Protein AF-A0A3C0S4J3-F1 (afdb_monomer_lite)

Foldseek 3Di:
DVVVVVLVVLVVVCVVLVNDSVLVVLVVVVVVVVVVVVVVVVVVVVPPDDDDDDDDDDDDDDDDDPVVPDDPVVVVPDDPPPPPPPPPRCDSLLVLLLLLLLCLQPQQQPFQCVDDVGRDGLLNVLCVLCVVPDRPDPLSNVSNVVSVVQVVVVHRDHLVCQCPDPDVVSNVSSCVSPDDPDDDDPVCCDPVNNNDDDDPVVCSVLSSLLSSLVRVLVVLVVVLVVLVVVLVPDDDPVVNVVSVVVNVVSVVVNVVSCVSSVNDPDD

Sequence (267 aa):
PAEIKVCVFIRECSSLFDIEECILFAELNKIRLNRAKKADKDAARKTQSPPPNTGMPPFGMDGPPPDFFMTDDERAGLPPIESVEQPAQLTSEILQEREIVRILINYGDYLATWEGDGDIPVAGLLLGNISDIEFKDKAAAYILNVYREAAEKYEIPDTKQFYSNSDPAIADLAINCVASKYSLSENWNDDKRKIYVTQEYEHLKQLVVTAIYRIKKRKIEAEMHHIREEMKHEQDVANLEVLIFKYQKLKEAERLLGGFLGNTIVK

pLDDT: mean 77.77, std 16.18, range [30.83, 93.75]

Structure (mmCIF, N/CA/C/O backbone):
data_AF-A0A3C0S4J3-F1
#
_entry.id   AF-A0A3C0S4J3-F1
#
loop_
_atom_site.group_PDB
_atom_site.id
_atom_site.type_symbol
_atom_site.label_atom_id
_atom_site.label_alt_id
_atom_site.label_comp_id
_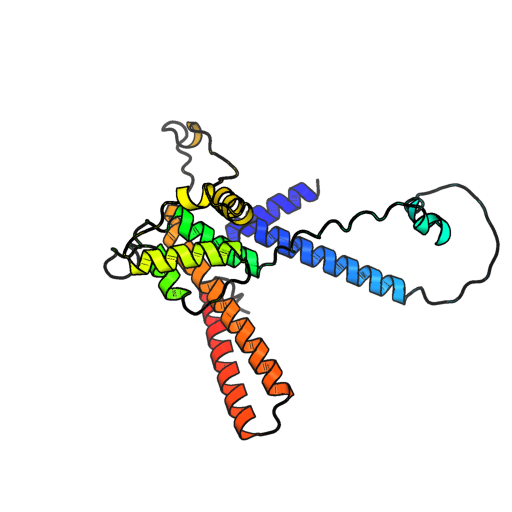atom_site.label_asym_id
_atom_site.label_entity_id
_atom_site.label_seq_id
_atom_site.pdbx_PDB_ins_code
_atom_site.Cartn_x
_atom_site.Cartn_y
_atom_site.Cartn_z
_atom_site.occupancy
_atom_site.B_iso_or_equiv
_atom_site.auth_seq_id
_atom_site.auth_comp_id
_atom_site.auth_asym_id
_atom_site.auth_atom_id
_atom_site.pdbx_PDB_model_num
ATOM 1 N N . PRO A 1 1 ? -13.919 21.831 -21.638 1.00 48.50 1 PRO A N 1
ATOM 2 C CA . PRO A 1 1 ? -12.992 22.731 -20.893 1.00 48.50 1 PRO A CA 1
ATOM 3 C C . PRO A 1 1 ? -12.860 22.425 -19.389 1.00 48.50 1 PRO A C 1
ATOM 5 O O . PRO A 1 1 ? -11.754 22.505 -18.870 1.00 48.50 1 PRO A O 1
ATOM 8 N N . ALA A 1 2 ? -13.954 22.100 -18.683 1.00 64.75 2 ALA A N 1
ATOM 9 C CA . ALA A 1 2 ? -13.923 21.832 -17.238 1.00 64.75 2 ALA A CA 1
ATOM 10 C C . ALA A 1 2 ? -13.305 20.466 -16.880 1.00 64.75 2 ALA A C 1
ATOM 12 O O . ALA A 1 2 ? -12.502 20.391 -15.958 1.00 64.75 2 ALA A O 1
ATOM 13 N N . GLU A 1 3 ? -13.609 19.409 -17.636 1.00 76.50 3 GLU A N 1
ATOM 14 C CA . GLU A 1 3 ? -13.072 18.059 -17.386 1.00 76.50 3 GLU A CA 1
ATOM 15 C C . GLU A 1 3 ? -11.554 17.989 -17.549 1.00 76.50 3 GLU A C 1
ATOM 17 O O . GLU A 1 3 ? -10.872 17.427 -16.703 1.00 76.50 3 GLU A O 1
ATOM 22 N N . ILE A 1 4 ? -11.012 18.665 -18.566 1.00 76.75 4 ILE A N 1
ATOM 23 C CA . ILE A 1 4 ? -9.562 18.749 -18.788 1.00 76.75 4 ILE A CA 1
ATOM 24 C C . ILE A 1 4 ? -8.870 19.416 -17.589 1.00 76.75 4 ILE A C 1
ATOM 26 O O . ILE A 1 4 ? -7.836 18.938 -17.137 1.00 76.75 4 ILE A O 1
ATOM 30 N N . LYS A 1 5 ? -9.463 20.473 -17.012 1.00 81.38 5 LYS A N 1
ATOM 31 C CA . LYS A 1 5 ? -8.928 21.125 -15.804 1.00 81.38 5 LYS A CA 1
ATOM 32 C C . LYS A 1 5 ? -8.957 20.197 -14.586 1.00 81.38 5 LYS A C 1
ATOM 34 O O . LYS A 1 5 ? -8.023 20.221 -13.796 1.00 81.38 5 LYS A O 1
ATOM 39 N N . VAL A 1 6 ? -9.999 19.373 -14.447 1.00 78.81 6 VAL A N 1
ATOM 40 C CA . VAL A 1 6 ? -10.103 18.380 -13.363 1.00 78.81 6 VAL A CA 1
ATOM 41 C C . VAL A 1 6 ? -9.054 17.281 -13.523 1.00 78.81 6 VAL A C 1
ATOM 43 O O . VAL A 1 6 ? -8.417 16.927 -12.538 1.00 78.81 6 VAL A O 1
ATOM 46 N N . CYS A 1 7 ? -8.824 16.783 -14.741 1.00 82.69 7 CYS A N 1
ATOM 47 C CA . CYS A 1 7 ? -7.782 15.786 -14.994 1.00 82.69 7 CYS A CA 1
ATOM 48 C C . CYS A 1 7 ? -6.376 16.337 -14.717 1.00 82.69 7 CYS A C 1
ATOM 50 O O . CYS A 1 7 ? -5.585 15.661 -14.071 1.00 82.69 7 CYS A O 1
ATOM 52 N N . VAL A 1 8 ? -6.076 17.569 -15.147 1.00 85.19 8 VAL A N 1
ATOM 53 C CA . VAL A 1 8 ? -4.781 18.217 -14.860 1.00 85.19 8 VAL A CA 1
ATOM 54 C C . VAL A 1 8 ? -4.592 18.421 -13.354 1.00 85.19 8 VAL A C 1
ATOM 56 O O . VAL A 1 8 ? -3.533 18.106 -12.826 1.00 85.19 8 VAL A O 1
ATOM 59 N N . PHE A 1 9 ? -5.636 18.857 -12.646 1.00 87.00 9 PHE A N 1
ATOM 60 C CA . PHE A 1 9 ? -5.590 19.029 -11.194 1.00 87.00 9 PHE A CA 1
ATOM 61 C C . PHE A 1 9 ? -5.403 17.702 -10.442 1.00 87.00 9 PHE A C 1
ATOM 63 O O . PHE A 1 9 ? -4.615 17.639 -9.502 1.00 87.00 9 PHE A O 1
ATOM 70 N N . ILE A 1 10 ? -6.097 16.632 -10.852 1.00 87.00 10 ILE A N 1
ATOM 71 C CA . ILE A 1 10 ? -5.928 15.297 -10.255 1.00 87.00 10 ILE A CA 1
ATOM 72 C C . ILE A 1 10 ? -4.520 14.768 -10.499 1.00 87.00 10 ILE A C 1
ATOM 74 O O . ILE A 1 10 ? -3.934 14.207 -9.580 1.00 87.00 10 ILE A O 1
ATOM 78 N N . ARG A 1 11 ? -3.961 14.989 -11.688 1.00 84.19 11 ARG A N 1
ATOM 79 C CA . ARG A 1 11 ? -2.580 14.623 -12.004 1.00 84.19 11 ARG A CA 1
ATOM 80 C C . ARG A 1 11 ? -1.565 15.368 -11.136 1.00 84.19 11 ARG A C 1
ATOM 82 O O . ARG A 1 11 ? -0.655 14.751 -10.594 1.00 84.19 11 ARG A O 1
ATOM 89 N N . GLU A 1 12 ? -1.733 16.677 -10.957 1.00 83.81 12 GLU A N 1
ATOM 90 C CA . GLU A 1 12 ? -0.869 17.455 -10.056 1.00 83.81 12 GLU A CA 1
ATOM 91 C C . GLU A 1 12 ? -1.003 16.989 -8.602 1.00 83.81 12 GLU A C 1
ATOM 93 O O . GLU A 1 12 ? -0.001 16.830 -7.912 1.00 83.81 12 GLU A O 1
ATOM 98 N N . CYS A 1 13 ? -2.222 16.692 -8.146 1.00 79.81 13 CYS A N 1
ATOM 99 C CA . CYS A 1 13 ? -2.462 16.144 -6.811 1.00 79.81 13 CYS A CA 1
ATOM 100 C C . CYS A 1 13 ? -1.872 14.737 -6.648 1.00 79.81 13 CYS A C 1
ATOM 102 O O . CYS A 1 13 ? -1.323 14.425 -5.598 1.00 79.81 13 CYS A O 1
ATOM 104 N N . SER A 1 14 ? -1.952 13.898 -7.679 1.00 87.25 14 SER A N 1
ATOM 105 C CA . SER A 1 14 ? -1.345 12.569 -7.690 1.00 87.25 14 SER A CA 1
ATOM 106 C C . SER A 1 14 ? 0.163 12.656 -7.486 1.00 87.25 14 SER A C 1
ATOM 108 O O . SER A 1 14 ? 0.690 11.983 -6.605 1.00 87.25 14 SER A O 1
ATOM 110 N N . SER A 1 15 ? 0.820 13.563 -8.217 1.00 82.00 15 SER A N 1
ATOM 111 C CA . SER A 1 15 ? 2.256 13.822 -8.087 1.00 82.00 15 SER A CA 1
ATOM 112 C C . SER A 1 15 ? 2.642 14.493 -6.767 1.00 82.00 15 SER A C 1
ATOM 114 O O . SER A 1 15 ? 3.754 14.287 -6.300 1.00 82.00 15 SER A O 1
ATOM 116 N N . LEU A 1 16 ? 1.777 15.329 -6.185 1.00 83.50 16 LEU A N 1
ATOM 117 C CA . LEU A 1 16 ? 2.068 16.027 -4.928 1.00 83.50 16 LEU A CA 1
ATOM 118 C C . LEU A 1 16 ? 1.916 15.109 -3.709 1.00 83.50 16 LEU A C 1
ATOM 120 O O . LEU A 1 16 ? 2.668 15.233 -2.746 1.00 83.50 16 LEU A O 1
ATOM 124 N N . PHE A 1 17 ? 0.912 14.232 -3.730 1.00 76.06 17 PHE A N 1
ATOM 125 C CA . PHE A 1 17 ? 0.558 13.369 -2.601 1.00 76.06 17 PHE A CA 1
ATOM 126 C C . PHE A 1 17 ? 1.084 11.934 -2.737 1.00 76.06 17 PHE A C 1
ATOM 128 O O . PHE A 1 17 ? 0.820 11.116 -1.855 1.00 76.06 17 PHE A O 1
ATOM 135 N N . ASP A 1 18 ? 1.772 11.608 -3.836 1.00 77.19 18 ASP A N 1
ATOM 136 C CA . ASP A 1 18 ? 2.131 10.235 -4.218 1.00 77.19 18 ASP A CA 1
ATOM 137 C C . ASP A 1 18 ? 0.936 9.276 -4.082 1.00 77.19 18 ASP A C 1
ATOM 139 O O . ASP A 1 18 ? 0.992 8.197 -3.481 1.00 77.19 18 ASP A O 1
ATOM 143 N N . ILE A 1 19 ? -0.223 9.705 -4.579 1.00 81.50 19 ILE A N 1
ATOM 144 C CA . ILE A 1 19 ? -1.438 8.887 -4.638 1.00 81.50 19 ILE A CA 1
ATOM 145 C C . ILE A 1 19 ? -1.724 8.617 -6.102 1.00 81.50 19 ILE A C 1
ATOM 147 O O . ILE A 1 19 ? -1.748 9.549 -6.893 1.00 81.50 19 ILE A O 1
ATOM 151 N N . GLU A 1 20 ? -1.995 7.368 -6.467 1.00 77.44 20 GLU A N 1
ATOM 152 C CA . GLU A 1 20 ? -2.359 7.023 -7.837 1.00 77.44 20 GLU A CA 1
ATOM 153 C C . GLU A 1 20 ? -3.576 7.838 -8.316 1.00 77.44 20 GLU A C 1
ATOM 155 O O . GLU A 1 20 ? -4.593 7.939 -7.618 1.00 77.44 20 GLU A O 1
ATOM 160 N N . GLU A 1 21 ? -3.496 8.402 -9.526 1.00 81.75 21 GLU A N 1
ATOM 161 C CA . GLU A 1 21 ? -4.589 9.179 -10.125 1.00 81.75 21 GLU A CA 1
ATOM 162 C C . GLU A 1 21 ? -5.918 8.408 -10.095 1.00 81.75 21 GLU A C 1
ATOM 164 O O . GLU A 1 21 ? -6.963 8.986 -9.795 1.00 81.75 21 GLU A O 1
ATOM 169 N N . CYS A 1 22 ? -5.882 7.093 -10.341 1.00 74.44 22 CYS A N 1
ATOM 170 C CA . CYS A 1 22 ? -7.051 6.211 -10.332 1.00 74.44 22 CYS A CA 1
ATOM 171 C C . CYS A 1 22 ? -7.793 6.227 -8.986 1.00 74.44 22 CYS A C 1
ATOM 173 O O . CYS A 1 22 ? -9.026 6.292 -8.959 1.00 74.44 22 CYS A O 1
ATOM 175 N N . ILE A 1 23 ? -7.056 6.244 -7.870 1.00 78.62 23 ILE A N 1
ATOM 176 C CA . ILE A 1 23 ? -7.619 6.328 -6.514 1.00 78.62 23 ILE A CA 1
ATOM 177 C C . ILE A 1 23 ? -8.296 7.687 -6.310 1.00 78.62 23 ILE A C 1
ATOM 179 O O . ILE A 1 23 ? -9.421 7.761 -5.807 1.00 78.62 23 ILE A O 1
ATOM 183 N N . LEU A 1 24 ? -7.643 8.767 -6.745 1.00 81.00 24 LEU A N 1
ATOM 184 C CA . LEU A 1 24 ? -8.192 10.121 -6.649 1.00 81.00 24 LEU A CA 1
ATOM 185 C C . LEU A 1 24 ? -9.455 10.290 -7.506 1.00 81.00 24 LEU A C 1
ATOM 187 O O . LEU A 1 24 ? -10.419 10.918 -7.061 1.00 81.00 24 LEU A O 1
ATOM 191 N N . PHE A 1 25 ? -9.494 9.693 -8.700 1.00 82.31 25 PHE A N 1
ATOM 192 C CA . PHE A 1 25 ? -10.691 9.662 -9.542 1.00 82.31 25 PHE A CA 1
ATOM 193 C C . PHE A 1 25 ? -11.835 8.885 -8.883 1.00 82.31 25 PHE A C 1
ATOM 195 O O . PHE A 1 25 ? -12.976 9.358 -8.899 1.00 82.31 25 PHE A O 1
ATOM 202 N N . ALA A 1 26 ? -11.551 7.731 -8.274 1.00 81.50 26 ALA A N 1
ATOM 203 C CA . ALA A 1 26 ? -12.556 6.929 -7.581 1.00 81.50 26 ALA A CA 1
ATOM 204 C C . ALA A 1 26 ? -13.181 7.695 -6.400 1.00 81.50 26 ALA A C 1
ATOM 206 O O . ALA A 1 26 ? -14.410 7.781 -6.295 1.00 81.50 26 ALA A O 1
ATOM 207 N N . GLU A 1 27 ? -12.361 8.331 -5.559 1.00 83.25 27 GLU A N 1
ATOM 208 C CA . GLU A 1 27 ? -12.851 9.138 -4.434 1.00 83.25 27 GLU A CA 1
ATOM 209 C C . GLU A 1 27 ? -13.586 10.405 -4.900 1.00 83.25 27 GLU A C 1
ATOM 211 O O . GLU A 1 27 ? -14.653 10.732 -4.370 1.00 83.25 27 GLU A O 1
ATOM 216 N N . LEU A 1 28 ? -13.107 11.086 -5.948 1.00 83.38 28 LEU A N 1
ATOM 217 C CA . LEU A 1 28 ? -13.820 12.233 -6.521 1.00 83.38 28 LEU A CA 1
ATOM 218 C C . LEU A 1 28 ? -15.209 11.825 -7.034 1.00 83.38 28 LEU A C 1
ATOM 220 O O . LEU A 1 28 ? -16.202 12.510 -6.758 1.00 83.38 28 LEU A O 1
ATOM 224 N N . ASN A 1 29 ? -15.296 10.714 -7.765 1.00 82.31 29 ASN A N 1
ATOM 225 C CA . ASN A 1 29 ? -16.557 10.207 -8.299 1.00 82.31 29 ASN A CA 1
ATOM 226 C C . ASN A 1 29 ? -17.513 9.794 -7.175 1.00 82.31 29 ASN A C 1
ATOM 228 O O . ASN A 1 29 ? -18.692 10.153 -7.206 1.00 82.31 29 ASN A O 1
ATOM 232 N N . LYS A 1 30 ? -17.001 9.147 -6.124 1.00 87.12 30 LYS A N 1
ATOM 233 C CA . LYS A 1 30 ? -17.764 8.815 -4.914 1.00 87.12 30 LYS A CA 1
ATOM 234 C C . LYS A 1 30 ? -18.317 10.066 -4.222 1.00 87.12 30 LYS A C 1
ATOM 236 O O . LYS A 1 30 ? -19.498 10.100 -3.870 1.00 87.12 30 LYS A O 1
ATOM 241 N N . ILE A 1 31 ? -17.518 11.128 -4.085 1.00 84.44 31 ILE A N 1
ATOM 242 C CA . ILE A 1 31 ? -17.962 12.414 -3.516 1.00 84.44 31 ILE A CA 1
ATOM 243 C C . ILE A 1 31 ? -19.047 13.060 -4.387 1.00 84.44 31 ILE A C 1
ATOM 245 O O . ILE A 1 31 ? -20.046 13.550 -3.853 1.00 84.44 31 ILE A O 1
ATOM 249 N N . ARG A 1 32 ? -18.881 13.058 -5.715 1.00 83.62 32 ARG A N 1
ATOM 250 C CA . ARG A 1 32 ? -19.870 13.611 -6.658 1.00 83.62 32 ARG A CA 1
ATOM 251 C C . ARG A 1 32 ? -21.204 12.876 -6.573 1.00 83.62 32 ARG A C 1
ATOM 253 O O . ARG A 1 32 ? -22.236 13.528 -6.422 1.00 83.62 32 ARG A O 1
ATOM 260 N N . LEU A 1 33 ? -21.176 11.545 -6.576 1.00 77.69 33 LEU A N 1
ATOM 261 C CA . LEU A 1 33 ? -22.369 10.708 -6.430 1.00 77.69 33 LEU A CA 1
ATOM 262 C C . LEU A 1 33 ? -23.068 10.944 -5.087 1.00 77.69 33 LEU A C 1
ATOM 264 O O . LEU A 1 33 ? -24.288 11.088 -5.039 1.00 77.69 33 LEU A O 1
ATOM 268 N N . ASN A 1 34 ? -22.309 11.043 -3.994 1.00 83.44 34 ASN A N 1
ATOM 269 C CA . ASN A 1 34 ? -22.873 11.313 -2.671 1.00 83.44 34 ASN A CA 1
ATOM 270 C C . ASN A 1 34 ? -23.498 12.713 -2.574 1.00 83.44 34 ASN A C 1
ATOM 272 O O . ASN A 1 34 ? -24.545 12.871 -1.943 1.00 83.44 34 ASN A O 1
ATOM 276 N N . ARG A 1 35 ? -22.898 13.726 -3.214 1.00 83.44 35 ARG A N 1
ATOM 277 C CA . ARG A 1 35 ? -23.478 15.078 -3.291 1.00 83.44 35 ARG A CA 1
ATOM 278 C C . ARG A 1 35 ? -24.757 15.105 -4.122 1.00 83.44 35 ARG A C 1
ATOM 280 O O . ARG A 1 35 ? -25.724 15.703 -3.664 1.00 83.44 35 ARG A O 1
ATOM 287 N N . ALA A 1 36 ? -24.781 14.433 -5.274 1.00 79.81 36 ALA A N 1
ATOM 288 C CA . ALA A 1 36 ? -25.975 14.327 -6.115 1.00 79.81 36 ALA A CA 1
ATOM 289 C C . ALA A 1 36 ? -27.133 13.654 -5.357 1.00 79.81 36 ALA A C 1
ATOM 291 O O . ALA A 1 36 ? -28.193 14.247 -5.194 1.00 79.81 36 ALA A O 1
ATOM 292 N N . LYS A 1 37 ? -26.880 12.492 -4.735 1.00 80.81 37 LYS A N 1
ATOM 293 C CA . LYS A 1 37 ? -27.876 11.777 -3.913 1.00 80.81 37 LYS A CA 1
ATOM 294 C C . LYS A 1 37 ? -28.407 12.607 -2.740 1.00 80.81 37 LYS A C 1
ATOM 296 O O . LYS A 1 37 ? -29.558 12.443 -2.340 1.00 80.81 37 LYS A O 1
ATOM 301 N N . LYS A 1 38 ? -27.570 13.462 -2.142 1.00 82.44 38 LYS A N 1
ATOM 302 C CA . LYS A 1 38 ? -27.982 14.355 -1.050 1.00 82.44 38 LYS A CA 1
ATOM 303 C C . LYS A 1 38 ? -28.851 15.507 -1.564 1.00 82.44 38 LYS A C 1
ATOM 305 O O . LYS A 1 38 ? -29.871 15.792 -0.948 1.00 82.44 38 LYS A O 1
ATOM 310 N N . ALA A 1 39 ? -28.489 16.102 -2.701 1.00 79.00 39 ALA A N 1
ATOM 311 C CA . ALA A 1 39 ? -29.274 17.151 -3.347 1.00 79.00 39 ALA A CA 1
ATOM 312 C C . ALA A 1 39 ? -30.668 16.652 -3.771 1.00 79.00 39 ALA A C 1
ATOM 314 O O . ALA A 1 39 ? -31.655 17.334 -3.506 1.00 79.00 39 ALA A O 1
ATOM 315 N N . ASP A 1 40 ? -30.763 15.436 -4.318 1.00 76.38 40 ASP A N 1
ATOM 316 C CA . ASP A 1 40 ? -32.043 14.823 -4.702 1.00 76.38 40 ASP A CA 1
ATOM 317 C C . ASP A 1 40 ? -32.933 14.534 -3.488 1.00 76.38 40 ASP A C 1
ATOM 319 O O . ASP A 1 40 ? -34.132 14.815 -3.506 1.00 76.38 40 ASP A O 1
ATOM 323 N N . LYS A 1 41 ? -32.351 14.033 -2.388 1.00 79.50 41 LYS A N 1
ATOM 324 C CA . LYS A 1 41 ? -33.085 13.836 -1.126 1.00 79.50 41 LYS A CA 1
ATOM 325 C C . LYS A 1 41 ? -33.607 15.152 -0.550 1.00 79.50 41 LYS A C 1
ATOM 327 O O . LYS A 1 41 ? -34.728 15.181 -0.047 1.00 79.50 41 LYS A O 1
ATOM 332 N N . ASP A 1 42 ? -32.827 16.227 -0.633 1.00 74.44 42 ASP A N 1
ATOM 333 C CA . ASP A 1 42 ? -33.233 17.552 -0.153 1.00 74.44 42 ASP A CA 1
ATOM 334 C C . ASP A 1 42 ? -34.298 18.198 -1.067 1.00 74.44 42 ASP A C 1
ATOM 336 O O . ASP A 1 42 ? -35.188 18.896 -0.573 1.00 74.44 42 ASP A O 1
ATOM 340 N N . ALA A 1 43 ? -34.265 17.926 -2.377 1.00 72.81 43 ALA A N 1
ATOM 341 C CA . ALA A 1 43 ? -35.272 18.376 -3.344 1.00 72.81 43 ALA A CA 1
ATOM 342 C C . ALA A 1 43 ? -36.607 17.621 -3.201 1.00 72.81 43 ALA A C 1
ATOM 344 O O . ALA A 1 43 ? -37.670 18.249 -3.180 1.00 72.81 43 ALA A O 1
ATOM 345 N N . ALA A 1 44 ? -36.559 16.299 -3.005 1.00 69.81 44 ALA A N 1
ATOM 346 C CA . ALA A 1 44 ? -37.737 15.461 -2.758 1.00 69.81 44 ALA A CA 1
ATOM 347 C C . ALA A 1 44 ? -38.428 15.791 -1.421 1.00 69.81 44 ALA A C 1
ATOM 349 O O . ALA A 1 44 ? -39.644 15.671 -1.286 1.00 69.81 44 ALA A O 1
ATOM 350 N N . ARG A 1 45 ? -37.669 16.263 -0.422 1.00 65.56 45 ARG A N 1
ATOM 351 C CA . ARG A 1 45 ? -38.216 16.680 0.880 1.00 65.56 45 ARG A CA 1
ATOM 352 C C . ARG A 1 45 ? -38.926 18.038 0.834 1.00 65.56 45 ARG A C 1
ATOM 354 O O . ARG A 1 45 ? -39.726 18.323 1.718 1.00 65.56 45 ARG A O 1
ATOM 361 N N . LYS A 1 46 ? -38.655 18.867 -0.183 1.00 62.12 46 LYS A N 1
ATOM 362 C CA . LYS A 1 46 ? -39.287 20.185 -0.386 1.00 62.12 46 LYS A CA 1
ATOM 363 C C . LYS A 1 46 ? -40.560 20.150 -1.244 1.00 62.12 46 LYS A C 1
ATOM 365 O O . LYS A 1 46 ? -41.248 21.161 -1.304 1.00 62.12 46 LYS A O 1
ATOM 370 N N . THR A 1 47 ? -40.888 19.025 -1.881 1.00 55.09 47 THR A N 1
ATOM 371 C CA . THR A 1 47 ? -42.016 18.895 -2.829 1.00 55.09 47 THR A CA 1
ATOM 372 C C . THR A 1 47 ? -43.238 18.148 -2.277 1.00 55.09 47 THR A C 1
ATOM 374 O O . THR A 1 47 ? -44.161 17.848 -3.027 1.00 55.09 47 THR A O 1
ATOM 377 N N . GLN A 1 48 ? -43.317 17.886 -0.967 1.00 48.94 48 GLN A N 1
ATOM 378 C CA . GLN A 1 48 ? -44.523 17.307 -0.358 1.00 48.94 48 GLN A CA 1
ATOM 379 C C . GLN A 1 48 ? -45.598 18.373 -0.071 1.00 48.94 48 GLN A C 1
ATOM 381 O O . GLN A 1 48 ? -45.737 18.856 1.052 1.00 48.94 48 GLN A O 1
ATOM 386 N N . SER A 1 49 ? -46.400 18.693 -1.086 1.00 42.28 49 SER A N 1
ATOM 387 C CA . SER A 1 49 ? -47.784 19.168 -0.944 1.00 42.28 49 SER A CA 1
ATOM 388 C C . SER A 1 49 ? -48.661 18.514 -2.032 1.00 42.28 49 SER A C 1
ATOM 390 O O . SER A 1 49 ? -48.174 18.282 -3.138 1.00 42.28 49 SER A O 1
ATOM 392 N N . PRO A 1 50 ? -49.921 18.131 -1.734 1.00 41.44 50 PRO A N 1
ATOM 393 C CA . PRO A 1 50 ? -50.745 17.321 -2.638 1.00 41.44 50 PRO A CA 1
ATOM 394 C C . PRO A 1 50 ? -51.339 18.156 -3.793 1.00 41.44 50 PRO A C 1
ATOM 396 O O . PRO A 1 50 ? -51.499 19.370 -3.638 1.00 41.44 50 PRO A O 1
ATOM 399 N N . PRO A 1 51 ? -51.688 17.544 -4.944 1.00 46.84 51 PRO A N 1
ATOM 400 C CA . PRO A 1 51 ? -52.026 18.284 -6.157 1.00 46.84 51 PRO A CA 1
ATOM 401 C C . PRO A 1 51 ? -53.526 18.615 -6.239 1.00 46.84 51 PRO A C 1
ATOM 403 O O . PRO A 1 51 ? -54.353 17.854 -5.730 1.00 46.84 51 PRO A O 1
ATOM 406 N N . PRO A 1 52 ? -53.913 19.663 -6.987 1.00 39.75 52 PRO A N 1
ATOM 407 C CA . PRO A 1 52 ? -55.163 19.658 -7.716 1.00 39.75 52 PRO A CA 1
ATOM 408 C C . PRO A 1 52 ? -54.925 19.526 -9.224 1.00 39.75 52 PRO A C 1
ATOM 410 O O . PRO A 1 52 ? -53.924 19.952 -9.793 1.00 39.75 52 PRO A O 1
ATOM 413 N N . ASN A 1 53 ? -55.904 18.865 -9.819 1.00 46.53 53 ASN A N 1
ATOM 414 C CA . ASN A 1 53 ? -56.019 18.398 -11.186 1.00 46.53 53 ASN A CA 1
ATOM 415 C C . ASN A 1 53 ? -56.180 19.537 -12.219 1.00 46.53 53 ASN A C 1
ATOM 417 O O . ASN A 1 53 ? -56.548 20.657 -11.872 1.00 46.53 53 ASN A O 1
ATOM 421 N N . THR A 1 54 ? -56.073 19.147 -13.493 1.00 39.03 54 THR A N 1
ATOM 422 C CA . THR A 1 54 ? -56.502 19.797 -14.752 1.00 39.03 54 THR A CA 1
ATOM 423 C C . THR A 1 54 ? -55.618 20.866 -15.411 1.00 39.03 54 THR A C 1
ATOM 425 O O . THR A 1 54 ? -55.423 21.954 -14.886 1.00 39.03 54 THR A O 1
ATOM 428 N N . GLY A 1 55 ? -55.240 20.578 -16.670 1.00 31.64 55 GLY A N 1
ATOM 429 C CA . GLY A 1 55 ? -55.061 21.584 -17.727 1.00 31.64 55 GLY A CA 1
ATOM 430 C C . GLY A 1 55 ? -53.723 21.546 -18.477 1.00 31.64 55 GLY A C 1
ATOM 431 O O . GLY A 1 55 ? -52.762 22.171 -18.056 1.00 31.64 55 GLY A O 1
ATOM 432 N N . MET A 1 56 ? -53.681 20.881 -19.635 1.00 37.34 56 MET A N 1
ATOM 433 C CA . MET A 1 56 ? -52.734 21.187 -20.735 1.00 37.34 56 MET A CA 1
ATOM 434 C C . MET A 1 56 ? -53.150 22.538 -21.379 1.00 37.34 56 MET A C 1
ATOM 436 O O . MET A 1 56 ? -54.344 22.829 -21.242 1.00 37.34 56 MET A O 1
ATOM 440 N N . PRO A 1 57 ? -52.340 23.367 -22.104 1.00 52.41 57 PRO A N 1
ATOM 441 C CA . PRO A 1 57 ? -51.020 23.224 -22.788 1.00 52.41 57 PRO A CA 1
ATOM 442 C C . PRO A 1 57 ? -50.063 24.435 -22.435 1.00 52.41 57 PRO A C 1
ATOM 444 O O . PRO A 1 57 ? -50.331 25.038 -21.398 1.00 52.41 57 PRO A O 1
ATOM 447 N N . PRO A 1 58 ? -49.009 24.898 -23.181 1.00 42.31 58 PRO A N 1
ATOM 448 C CA . PRO A 1 58 ? -48.443 24.507 -24.482 1.00 42.31 58 PRO A CA 1
ATOM 449 C C . PRO A 1 58 ? -46.901 24.348 -24.561 1.00 42.31 58 PRO A C 1
ATOM 451 O O . PRO A 1 58 ? -46.141 24.664 -23.655 1.00 42.31 58 PRO A O 1
ATOM 454 N N . PHE A 1 59 ? -46.480 23.844 -25.724 1.00 47.41 59 PHE A N 1
ATOM 455 C CA . PHE A 1 59 ? -45.115 23.626 -26.204 1.00 47.41 59 PHE A CA 1
ATOM 456 C C . PHE A 1 59 ? -44.128 24.777 -25.940 1.00 47.41 59 PHE A C 1
ATOM 458 O O . PHE A 1 59 ? -44.351 25.907 -26.375 1.00 47.41 59 PHE A O 1
ATOM 465 N N . GLY A 1 60 ? -42.977 24.426 -25.357 1.00 47.31 60 GLY A N 1
ATOM 466 C CA . GLY A 1 60 ? -41.760 25.237 -25.330 1.00 47.31 60 GLY A CA 1
ATOM 467 C C . GLY A 1 60 ? -40.910 24.979 -24.083 1.00 47.31 60 GLY A C 1
ATOM 468 O O . GLY A 1 60 ? -41.352 25.298 -22.987 1.00 47.31 60 GLY A O 1
ATOM 469 N N . MET A 1 61 ? -39.673 24.509 -24.294 1.00 44.22 61 MET A N 1
ATOM 470 C CA . MET A 1 61 ? -38.561 24.319 -23.335 1.00 44.22 61 MET A CA 1
ATOM 471 C C . MET A 1 61 ? -38.391 22.911 -22.734 1.00 44.22 61 MET A C 1
ATOM 473 O O . MET A 1 61 ? -39.350 22.280 -22.303 1.00 44.22 61 MET A O 1
ATOM 477 N N . ASP A 1 62 ? -37.128 22.461 -22.754 1.00 53.19 62 ASP A N 1
ATOM 478 C CA . ASP A 1 62 ? -36.536 21.215 -22.237 1.00 53.19 62 ASP A CA 1
ATOM 479 C C . ASP A 1 62 ? -37.399 20.420 -21.241 1.00 53.19 62 ASP A C 1
ATOM 481 O O . ASP A 1 62 ? -37.451 20.718 -20.046 1.00 53.19 62 ASP A O 1
ATOM 485 N N . GLY A 1 63 ? -38.048 19.365 -21.741 1.00 50.44 63 GLY A N 1
ATOM 486 C CA . GLY A 1 63 ? -38.742 18.373 -20.921 1.00 50.44 63 GLY A CA 1
ATOM 487 C C . GLY A 1 63 ? -37.802 17.256 -20.444 1.00 50.44 63 GLY A C 1
ATOM 488 O O . GLY A 1 63 ? -36.803 16.970 -21.111 1.00 50.44 63 GLY A O 1
ATOM 489 N N . PRO A 1 64 ? -38.105 16.605 -19.303 1.00 51.41 64 PRO A N 1
ATOM 490 C CA . PRO A 1 64 ? -37.338 15.462 -18.821 1.00 51.41 64 PRO A CA 1
ATOM 491 C C . PRO A 1 64 ? -37.391 14.301 -19.833 1.00 51.41 64 PRO A C 1
ATOM 493 O O . PRO A 1 64 ? -38.327 14.236 -20.634 1.00 51.41 64 PRO A O 1
ATOM 496 N N . PRO A 1 65 ? -36.393 13.394 -19.813 1.00 53.16 65 PRO A N 1
ATOM 497 C CA . PRO A 1 65 ? -36.260 12.320 -20.793 1.00 53.16 65 PRO A CA 1
ATOM 498 C C . PRO A 1 65 ? -37.552 11.501 -20.982 1.00 53.16 65 PRO A C 1
ATOM 500 O O . PRO A 1 65 ? -38.307 11.343 -20.020 1.00 53.16 65 PRO A O 1
ATOM 503 N N . PRO A 1 66 ? -37.790 10.937 -22.184 1.00 54.66 66 PRO A N 1
ATOM 504 C CA . PRO A 1 66 ? -39.043 10.259 -22.549 1.00 54.66 66 PRO A CA 1
ATOM 505 C C . PRO A 1 66 ? -39.503 9.157 -21.580 1.00 54.66 66 PRO A C 1
ATOM 507 O O . PRO A 1 66 ? -40.702 8.917 -21.460 1.00 54.66 66 PRO A O 1
ATOM 510 N N . ASP A 1 67 ? -38.573 8.545 -20.841 1.00 55.84 67 ASP A N 1
ATOM 511 C CA . ASP A 1 67 ? -38.837 7.503 -19.837 1.00 55.84 67 ASP A CA 1
ATOM 512 C C . ASP A 1 67 ? -39.700 7.973 -18.653 1.00 55.84 67 ASP A C 1
ATOM 514 O O . ASP A 1 67 ? -40.213 7.152 -17.895 1.00 55.84 67 ASP A O 1
ATOM 518 N N . PHE A 1 68 ? -39.871 9.284 -18.465 1.00 53.66 68 PHE A N 1
ATOM 519 C CA . PHE A 1 68 ? -40.621 9.839 -17.334 1.00 53.66 68 PHE A CA 1
ATOM 520 C C . PHE A 1 68 ? -42.150 9.780 -17.512 1.00 53.66 68 PHE A C 1
ATOM 522 O O . PHE A 1 68 ? -42.882 9.983 -16.546 1.00 53.66 68 PHE A O 1
ATOM 529 N N . PHE A 1 69 ? -42.641 9.515 -18.730 1.00 46.97 69 PHE A N 1
ATOM 530 C CA . PHE A 1 69 ? -44.074 9.530 -19.063 1.00 46.97 69 PHE A CA 1
ATOM 531 C C . PHE A 1 69 ? -44.687 8.140 -19.294 1.00 46.97 69 PHE A C 1
ATOM 533 O O . PHE A 1 69 ? -45.872 8.058 -19.611 1.00 46.97 69 PHE A O 1
ATOM 540 N N . MET A 1 70 ? -43.917 7.058 -19.145 1.00 52.84 70 MET A N 1
ATOM 541 C CA . MET A 1 70 ? -44.435 5.698 -19.332 1.00 52.84 70 MET A CA 1
ATOM 542 C C . MET A 1 70 ? -45.283 5.248 -18.140 1.00 52.84 70 MET A C 1
ATOM 544 O O . MET A 1 70 ? -44.915 5.453 -16.981 1.00 52.84 70 MET A O 1
ATOM 548 N N . THR A 1 71 ? -46.420 4.618 -18.433 1.00 59.38 71 THR A N 1
ATOM 549 C CA . THR A 1 71 ? -47.297 4.019 -17.415 1.00 59.38 71 THR A CA 1
ATOM 550 C C . THR A 1 71 ? -46.753 2.661 -16.957 1.00 59.38 71 THR A C 1
ATOM 552 O O . THR A 1 71 ? -46.038 1.991 -17.703 1.00 59.38 71 THR A O 1
ATOM 555 N N . ASP A 1 72 ? -47.074 2.236 -15.727 1.00 53.94 72 ASP A N 1
ATOM 556 C CA . ASP A 1 72 ? -46.567 0.973 -15.152 1.00 53.94 72 ASP A CA 1
ATOM 557 C C . ASP A 1 72 ? -46.887 -0.261 -16.025 1.00 53.94 72 ASP A C 1
ATOM 559 O O . ASP A 1 72 ? -46.103 -1.212 -16.056 1.00 53.94 72 ASP A O 1
ATOM 563 N N . ASP A 1 73 ? -47.974 -0.215 -16.804 1.00 50.34 73 ASP A N 1
ATOM 564 C CA . ASP A 1 73 ? -48.364 -1.270 -17.748 1.00 50.34 73 ASP A CA 1
ATOM 565 C C . ASP A 1 73 ? -47.447 -1.354 -18.988 1.00 50.34 73 ASP A C 1
ATOM 567 O O . ASP A 1 73 ? -47.196 -2.446 -19.498 1.00 50.34 73 ASP A O 1
ATOM 571 N N . GLU A 1 74 ? -46.879 -0.238 -19.464 1.00 50.22 74 GLU A N 1
ATOM 572 C CA . GLU A 1 74 ? -45.956 -0.225 -20.617 1.00 50.22 74 GLU A CA 1
ATOM 573 C C . GLU A 1 74 ? -44.546 -0.699 -20.235 1.00 50.22 74 GLU A C 1
ATOM 575 O O . GLU A 1 74 ? -43.820 -1.264 -21.058 1.00 50.22 74 GLU A O 1
ATOM 580 N N . ARG A 1 75 ? -44.171 -0.550 -18.960 1.00 52.53 75 ARG A N 1
ATOM 581 C CA . ARG A 1 75 ? -42.890 -1.020 -18.411 1.00 52.53 75 ARG A CA 1
ATOM 582 C C . ARG A 1 75 ? -42.828 -2.545 -18.275 1.00 52.53 75 ARG A C 1
ATOM 584 O O . ARG A 1 75 ? -41.742 -3.117 -18.316 1.00 52.53 75 ARG A O 1
ATOM 591 N N . ALA A 1 76 ? -43.984 -3.196 -18.144 1.00 52.16 76 ALA A N 1
ATOM 592 C CA . ALA A 1 76 ? -44.112 -4.646 -18.001 1.00 52.16 76 ALA A CA 1
ATOM 593 C C . ALA A 1 76 ? -43.969 -5.423 -19.330 1.00 52.16 76 ALA A C 1
ATOM 595 O O . ALA A 1 76 ? -43.830 -6.645 -19.305 1.00 52.16 76 ALA A O 1
ATOM 596 N N . GLY A 1 77 ? -43.998 -4.736 -20.481 1.00 45.09 77 GLY A N 1
ATOM 597 C CA . GLY A 1 77 ? -43.903 -5.346 -21.816 1.00 45.09 77 GLY A CA 1
ATOM 598 C C . GLY A 1 77 ? -42.492 -5.417 -22.413 1.00 45.09 77 GLY A C 1
ATOM 599 O O . GLY A 1 77 ? -42.306 -6.029 -23.466 1.00 45.09 77 GLY A O 1
ATOM 600 N N . LEU A 1 78 ? -41.494 -4.805 -21.771 1.00 45.94 78 LEU A N 1
ATOM 601 C CA . LEU A 1 78 ? -40.096 -4.920 -22.182 1.00 45.94 78 LEU A CA 1
ATOM 602 C C . LEU A 1 78 ? -39.511 -6.228 -21.627 1.00 45.94 78 LEU A C 1
ATOM 604 O O . LEU A 1 78 ? -39.731 -6.530 -20.450 1.00 45.94 78 LEU A O 1
ATOM 608 N N . PRO A 1 79 ? -38.760 -7.010 -22.430 1.00 42.00 79 PRO A N 1
ATOM 609 C CA . PRO A 1 79 ? -38.024 -8.146 -21.890 1.00 42.00 79 PRO A CA 1
ATOM 610 C C . PRO A 1 79 ? -37.151 -7.635 -20.736 1.00 42.00 79 PRO A C 1
ATOM 612 O O . PRO A 1 79 ? -36.635 -6.515 -20.842 1.00 42.00 79 PRO A O 1
ATOM 615 N N . PRO A 1 80 ? -36.999 -8.395 -19.634 1.00 40.34 80 PRO A N 1
ATOM 616 C CA . PRO A 1 80 ? -36.176 -7.957 -18.523 1.00 40.34 80 PRO A CA 1
ATOM 617 C C . PRO A 1 80 ? -34.807 -7.622 -19.094 1.00 40.34 80 PRO A C 1
ATOM 619 O O . PRO A 1 80 ? -34.149 -8.487 -19.669 1.00 40.34 80 PRO A O 1
ATOM 622 N N . ILE A 1 81 ? -34.410 -6.354 -18.996 1.00 46.59 81 ILE A N 1
ATOM 623 C CA . ILE A 1 81 ? -33.019 -5.981 -19.190 1.00 46.59 81 ILE A CA 1
ATOM 624 C C . ILE A 1 81 ? -32.303 -6.783 -18.116 1.00 46.59 81 ILE A C 1
ATOM 626 O O . ILE A 1 81 ? -32.469 -6.497 -16.927 1.00 46.59 81 ILE A O 1
ATOM 630 N N . GLU A 1 82 ? -31.631 -7.855 -18.543 1.00 41.09 82 GLU A N 1
ATOM 631 C CA . GLU A 1 82 ? -30.770 -8.659 -17.693 1.00 41.09 82 GLU A CA 1
ATOM 632 C C . GLU A 1 82 ? -29.971 -7.677 -16.857 1.00 41.09 82 GLU A C 1
ATOM 634 O O . GLU A 1 82 ? -29.372 -6.733 -17.380 1.00 41.09 82 GLU A O 1
ATOM 639 N N . SER A 1 83 ? -30.083 -7.833 -15.544 1.00 41.62 83 SER A N 1
ATOM 640 C CA . SER A 1 83 ? -29.316 -7.080 -14.577 1.00 41.62 83 SER A CA 1
ATOM 641 C C . SER A 1 83 ? -27.858 -7.151 -14.999 1.00 41.62 83 SER A C 1
ATOM 643 O O . SER A 1 83 ? -27.201 -8.159 -14.753 1.00 41.62 83 SER A O 1
ATOM 645 N N . VAL A 1 84 ? -27.372 -6.099 -15.660 1.00 40.06 84 VAL A N 1
ATOM 646 C CA . VAL A 1 84 ? -25.949 -5.893 -15.871 1.00 40.06 84 VAL A CA 1
ATOM 647 C C . VAL A 1 84 ? -25.383 -5.887 -14.465 1.00 40.06 84 VAL A C 1
ATOM 649 O O . VAL A 1 84 ? -25.660 -4.967 -13.688 1.00 40.06 84 VAL A O 1
ATOM 652 N N . GLU A 1 85 ? -24.705 -6.978 -14.111 1.00 41.03 85 GLU A N 1
ATOM 653 C CA . GLU A 1 85 ? -23.960 -7.101 -12.873 1.00 41.03 85 GLU A CA 1
ATOM 654 C C . GLU A 1 85 ? -23.139 -5.825 -12.760 1.00 41.03 85 GLU A C 1
ATOM 656 O O . GLU A 1 85 ? -22.288 -5.535 -13.601 1.00 41.03 85 GLU A O 1
ATOM 661 N N . GLN A 1 86 ? -23.485 -4.984 -11.785 1.00 40.16 86 GLN A N 1
ATOM 662 C CA . GLN A 1 86 ? -22.712 -3.784 -11.522 1.00 40.16 86 GLN A CA 1
ATOM 663 C C . GLN A 1 86 ? -21.283 -4.277 -11.293 1.00 40.16 86 GLN A C 1
ATOM 665 O O . GLN A 1 86 ? -21.096 -5.080 -10.372 1.00 40.16 86 GLN A O 1
ATOM 670 N N . PRO A 1 87 ? -20.292 -3.866 -12.109 1.00 47.22 87 PRO A N 1
ATOM 671 C CA . PRO A 1 87 ? -18.922 -4.288 -11.880 1.00 47.22 87 PRO A CA 1
ATOM 672 C C . PRO A 1 87 ? -18.595 -3.917 -10.438 1.00 47.22 87 PRO A C 1
ATOM 674 O O . PRO A 1 87 ? -18.888 -2.791 -10.017 1.00 47.22 87 PRO A O 1
ATOM 677 N N . ALA A 1 88 ? -18.107 -4.898 -9.671 1.00 53.62 88 ALA A N 1
ATOM 678 C CA . ALA A 1 88 ? -17.823 -4.767 -8.249 1.00 53.62 88 ALA A CA 1
ATOM 679 C C . ALA A 1 88 ? -17.207 -3.388 -7.986 1.00 53.62 88 ALA A C 1
ATOM 681 O O . ALA A 1 88 ? -16.164 -3.058 -8.550 1.00 53.62 88 ALA A O 1
ATOM 682 N N . GLN A 1 89 ? -17.911 -2.546 -7.223 1.00 59.50 89 G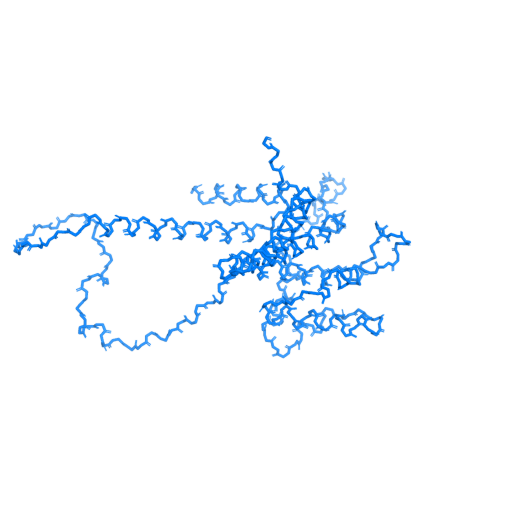LN A N 1
ATOM 683 C CA . GLN A 1 89 ? -17.510 -1.158 -7.013 1.00 59.50 89 GLN A CA 1
ATOM 684 C C . GLN A 1 89 ? -16.066 -1.150 -6.514 1.00 59.50 89 GLN A C 1
ATOM 686 O O . GLN A 1 89 ? -15.791 -1.666 -5.433 1.00 59.50 89 GLN A O 1
ATOM 691 N N . LEU A 1 90 ? -15.147 -0.606 -7.314 1.00 68.44 90 LEU A N 1
ATOM 692 C CA . LEU A 1 90 ? -13.726 -0.569 -6.996 1.00 68.44 90 LEU A CA 1
ATOM 693 C C . LEU A 1 90 ? -13.537 0.315 -5.759 1.00 68.44 90 LEU A C 1
ATOM 695 O O . LEU A 1 90 ? -13.562 1.545 -5.839 1.00 68.44 90 LEU A O 1
ATOM 699 N N . THR A 1 91 ? -13.459 -0.308 -4.586 1.00 83.31 91 THR A N 1
ATOM 700 C CA . THR A 1 91 ? -13.289 0.410 -3.327 1.00 83.31 91 THR A CA 1
ATOM 701 C C . THR A 1 91 ? -11.833 0.839 -3.177 1.00 83.31 91 THR A C 1
ATOM 703 O O . THR A 1 91 ? -10.919 0.198 -3.693 1.00 83.31 91 THR A O 1
ATOM 706 N N . SER A 1 92 ? -11.600 1.913 -2.420 1.00 82.06 92 SER A N 1
ATOM 707 C CA . SER A 1 92 ? -10.244 2.349 -2.049 1.00 82.06 92 SER A CA 1
ATOM 708 C C . SER A 1 92 ? -9.432 1.218 -1.395 1.00 82.06 92 SER A C 1
ATOM 710 O O . SER A 1 92 ? -8.225 1.120 -1.581 1.00 82.06 92 SER A O 1
ATOM 712 N N . GLU A 1 93 ? -10.109 0.307 -0.692 1.00 84.38 93 GLU A N 1
ATOM 713 C CA . GLU A 1 93 ? -9.500 -0.877 -0.088 1.00 84.38 93 GLU A CA 1
ATOM 714 C C . GLU A 1 93 ? -8.945 -1.848 -1.134 1.00 84.38 93 GLU A C 1
ATOM 716 O O . GLU A 1 93 ? -7.801 -2.275 -1.009 1.00 84.38 93 GLU A O 1
ATOM 721 N N . ILE A 1 94 ? -9.734 -2.155 -2.168 1.00 88.75 94 ILE A N 1
ATOM 722 C CA . ILE A 1 94 ? -9.325 -3.040 -3.265 1.00 88.75 94 ILE A CA 1
ATOM 723 C C . ILE A 1 94 ? -8.171 -2.406 -4.046 1.00 88.75 94 ILE A C 1
ATOM 725 O O . ILE A 1 94 ? -7.224 -3.093 -4.409 1.00 88.75 94 ILE A O 1
ATOM 729 N N . LEU A 1 95 ? -8.198 -1.088 -4.262 1.00 88.38 95 LEU A N 1
ATOM 730 C CA . LEU A 1 95 ? -7.105 -0.381 -4.937 1.00 88.38 95 LEU A CA 1
ATOM 731 C C . LEU A 1 95 ? -5.778 -0.497 -4.179 1.00 88.38 95 LEU A C 1
ATOM 733 O O . LEU A 1 95 ? -4.747 -0.744 -4.792 1.00 88.38 95 LEU A O 1
ATOM 737 N N . GLN A 1 96 ? -5.800 -0.376 -2.850 1.00 89.25 96 GLN A N 1
ATOM 738 C CA . GLN A 1 96 ? -4.595 -0.548 -2.029 1.00 89.25 96 GLN A CA 1
ATOM 739 C C . GLN A 1 96 ? -4.060 -1.986 -2.070 1.00 89.25 96 GLN A C 1
ATOM 741 O O . GLN A 1 96 ? -2.849 -2.187 -2.088 1.00 89.25 96 GLN A O 1
ATOM 746 N N . GLU A 1 97 ? -4.944 -2.984 -2.101 1.00 91.69 97 GLU A N 1
ATOM 747 C CA . GLU A 1 97 ? -4.553 -4.394 -2.244 1.00 91.69 97 GLU A CA 1
ATOM 748 C C . GLU A 1 97 ? -3.904 -4.655 -3.604 1.00 91.69 97 GLU A C 1
ATOM 750 O O . GLU A 1 97 ? -2.846 -5.280 -3.683 1.00 91.69 97 GLU A O 1
ATOM 755 N N . ARG A 1 98 ? -4.495 -4.110 -4.671 1.00 91.12 98 ARG A N 1
ATOM 756 C CA . ARG A 1 98 ? -3.949 -4.200 -6.029 1.00 91.12 98 ARG A CA 1
ATOM 757 C C . ARG A 1 98 ? -2.620 -3.477 -6.173 1.00 91.12 98 ARG A C 1
ATOM 759 O O . ARG A 1 98 ? -1.754 -3.972 -6.881 1.00 91.12 98 ARG A O 1
ATOM 766 N N . GLU A 1 99 ? -2.436 -2.363 -5.474 1.00 90.12 99 GLU A N 1
ATOM 767 C CA . GLU A 1 99 ? -1.160 -1.652 -5.447 1.00 90.12 99 GLU A CA 1
ATOM 768 C C . GLU A 1 99 ? -0.051 -2.518 -4.840 1.00 90.12 99 GLU A C 1
ATOM 770 O O . GLU A 1 99 ? 1.027 -2.631 -5.412 1.00 90.12 99 GLU A O 1
ATOM 775 N N . ILE A 1 100 ? -0.318 -3.220 -3.737 1.00 92.50 100 ILE A N 1
ATOM 776 C CA . ILE A 1 100 ? 0.661 -4.160 -3.167 1.00 92.50 100 ILE A CA 1
ATOM 777 C C . ILE A 1 100 ? 0.991 -5.276 -4.159 1.00 92.50 100 ILE A C 1
ATOM 779 O O . ILE A 1 100 ? 2.161 -5.605 -4.348 1.00 92.50 100 ILE A O 1
ATOM 783 N N . VAL A 1 101 ? -0.023 -5.836 -4.823 1.00 92.88 101 VAL A N 1
ATOM 784 C CA . VAL A 1 101 ? 0.184 -6.861 -5.856 1.00 92.88 101 VAL A CA 1
ATOM 785 C C . VAL A 1 101 ? 1.007 -6.320 -7.024 1.00 92.88 101 VAL A C 1
ATOM 787 O O . VAL A 1 101 ? 1.917 -7.001 -7.489 1.00 92.88 101 VAL A O 1
ATOM 790 N N . ARG A 1 102 ? 0.759 -5.082 -7.459 1.00 92.31 102 ARG A N 1
ATOM 791 C CA . ARG A 1 102 ? 1.539 -4.414 -8.508 1.00 92.31 102 ARG A CA 1
ATOM 792 C C . ARG A 1 102 ? 3.015 -4.327 -8.134 1.00 92.31 102 ARG A C 1
ATOM 794 O O . ARG A 1 102 ? 3.869 -4.591 -8.977 1.00 92.31 102 ARG A O 1
ATOM 801 N N . ILE A 1 103 ? 3.311 -3.996 -6.879 1.00 91.94 103 ILE A N 1
ATOM 802 C CA . ILE A 1 103 ? 4.686 -3.921 -6.376 1.00 91.94 103 ILE A CA 1
ATOM 803 C C . ILE A 1 103 ? 5.325 -5.307 -6.334 1.00 91.94 103 ILE A C 1
ATOM 805 O O . ILE A 1 103 ? 6.466 -5.456 -6.761 1.00 91.94 103 ILE A O 1
ATOM 809 N N . LEU A 1 104 ? 4.596 -6.325 -5.869 1.00 91.75 104 LEU A N 1
ATOM 810 C CA . LEU A 1 104 ? 5.088 -7.705 -5.834 1.00 91.75 104 LEU A CA 1
ATOM 811 C C . LEU A 1 104 ? 5.422 -8.233 -7.235 1.00 91.75 104 LEU A C 1
ATOM 813 O O . LEU A 1 104 ? 6.470 -8.849 -7.415 1.00 91.75 104 LEU A O 1
ATOM 817 N N . ILE A 1 105 ? 4.561 -7.967 -8.220 1.00 91.62 105 ILE A N 1
ATOM 818 C CA . ILE A 1 105 ? 4.744 -8.432 -9.601 1.00 91.62 105 ILE A CA 1
ATOM 819 C C . ILE A 1 105 ? 5.901 -7.705 -10.292 1.00 91.62 105 ILE A C 1
ATOM 821 O O . ILE A 1 105 ? 6.710 -8.357 -10.945 1.00 91.62 105 ILE A O 1
ATOM 825 N N . ASN A 1 106 ? 5.989 -6.378 -10.168 1.00 89.88 106 ASN A N 1
ATOM 826 C CA . ASN A 1 106 ? 6.985 -5.594 -10.908 1.00 89.88 106 ASN A CA 1
ATOM 827 C C . ASN A 1 106 ? 8.349 -5.511 -10.218 1.00 89.88 106 ASN A C 1
ATOM 829 O O . ASN A 1 106 ? 9.358 -5.351 -10.897 1.00 89.88 106 ASN A O 1
ATOM 833 N N . TYR A 1 107 ? 8.370 -5.554 -8.884 1.00 90.62 107 TYR A N 1
ATOM 834 C CA . TYR A 1 107 ? 9.559 -5.250 -8.087 1.00 90.62 107 TYR A CA 1
ATOM 835 C C . TYR A 1 107 ? 9.853 -6.289 -7.005 1.00 90.62 107 TYR A C 1
ATOM 837 O O . TYR A 1 107 ? 10.699 -6.045 -6.149 1.00 90.62 107 TYR A O 1
ATOM 845 N N . GLY A 1 108 ? 9.166 -7.434 -6.992 1.00 87.38 108 GLY A N 1
ATOM 846 C CA . GLY A 1 108 ? 9.334 -8.443 -5.943 1.00 87.38 108 GLY A CA 1
ATOM 847 C C . GLY A 1 108 ? 10.746 -9.035 -5.859 1.00 87.38 108 GLY A C 1
ATOM 848 O O . GLY A 1 108 ? 11.190 -9.388 -4.765 1.00 87.38 108 GLY A O 1
ATOM 849 N N . ASP A 1 109 ? 11.446 -9.102 -6.990 1.00 88.62 109 ASP A N 1
ATOM 850 C CA . ASP A 1 109 ? 12.818 -9.591 -7.162 1.00 88.62 109 ASP A CA 1
ATOM 851 C C . ASP A 1 109 ? 13.903 -8.538 -6.903 1.00 88.62 109 ASP A C 1
ATOM 853 O O . ASP A 1 109 ? 15.077 -8.883 -6.756 1.00 88.62 109 ASP A O 1
ATOM 857 N N . TYR A 1 110 ? 13.532 -7.262 -6.789 1.00 88.00 110 TYR A N 1
ATOM 858 C CA . TYR A 1 110 ? 14.478 -6.201 -6.465 1.00 88.00 110 TYR A CA 1
ATOM 859 C C . TYR A 1 110 ? 14.951 -6.341 -5.016 1.00 88.00 110 TYR A C 1
ATOM 861 O O . TYR A 1 110 ? 14.169 -6.626 -4.106 1.00 88.00 110 TYR A O 1
ATOM 869 N N . LEU A 1 111 ? 16.242 -6.095 -4.789 1.00 87.56 111 LEU A N 1
ATOM 870 C CA . LEU A 1 111 ? 16.834 -6.120 -3.454 1.00 87.56 111 LEU A CA 1
ATOM 871 C C . LEU A 1 111 ? 16.607 -4.784 -2.744 1.00 87.56 111 LEU A C 1
ATOM 873 O O . LEU A 1 111 ? 16.929 -3.711 -3.266 1.00 87.56 111 LEU A O 1
ATOM 877 N N . ALA A 1 112 ? 16.057 -4.853 -1.536 1.00 84.12 112 ALA A N 1
ATOM 878 C CA . ALA A 1 112 ? 15.811 -3.703 -0.683 1.00 84.12 112 A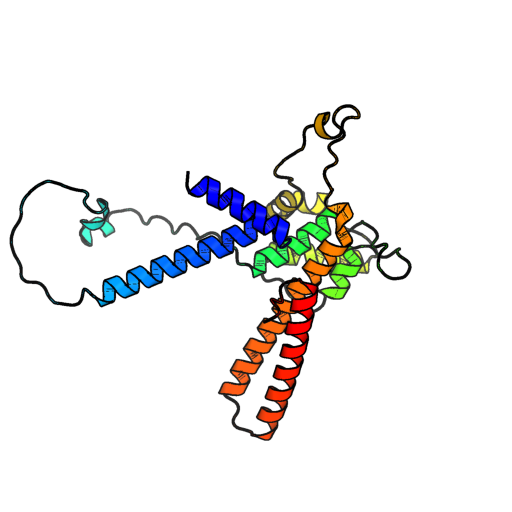LA A CA 1
ATOM 879 C C . ALA A 1 112 ? 17.108 -3.260 0.014 1.00 84.12 112 ALA A C 1
ATOM 881 O O . ALA A 1 112 ? 17.317 -3.496 1.201 1.00 84.12 112 ALA A O 1
ATOM 882 N N . THR A 1 113 ? 17.972 -2.550 -0.713 1.00 81.69 113 THR A N 1
ATOM 883 C CA . THR A 1 113 ? 19.276 -2.066 -0.206 1.00 81.69 113 THR A CA 1
ATOM 884 C C . THR A 1 113 ? 19.175 -1.036 0.927 1.00 81.69 113 THR A C 1
ATOM 886 O O . THR A 1 113 ? 20.179 -0.649 1.519 1.00 81.69 113 THR A O 1
ATOM 889 N N . TRP A 1 114 ? 17.968 -0.559 1.233 1.00 81.19 114 TRP A N 1
ATOM 890 C CA . TRP A 1 114 ? 17.708 0.431 2.277 1.00 81.19 114 TRP A CA 1
ATOM 891 C C . TRP A 1 114 ? 17.395 -0.169 3.652 1.00 81.19 114 TRP A C 1
ATOM 893 O O . TRP A 1 114 ? 17.154 0.604 4.586 1.00 81.19 114 TRP A O 1
ATOM 903 N N . GLU A 1 115 ? 17.350 -1.496 3.783 1.00 69.69 115 GLU A N 1
ATOM 904 C CA . GLU A 1 115 ? 17.009 -2.185 5.027 1.00 69.69 115 GLU A CA 1
ATOM 905 C C . GLU A 1 115 ? 18.086 -3.203 5.422 1.00 69.69 115 GLU A C 1
ATOM 907 O O . GLU A 1 115 ? 18.376 -4.144 4.687 1.00 69.69 115 GLU A O 1
ATOM 912 N N . GLY A 1 116 ? 18.683 -3.010 6.604 1.00 67.94 116 GLY A N 1
ATOM 913 C CA . GLY A 1 116 ? 19.708 -3.909 7.147 1.00 67.94 116 GLY A CA 1
ATOM 914 C C . GLY A 1 116 ? 20.913 -4.091 6.217 1.00 67.94 116 GLY A C 1
ATOM 915 O O . GLY A 1 116 ? 21.412 -3.120 5.652 1.00 67.94 116 GLY A O 1
ATOM 916 N N . ASP A 1 117 ? 21.356 -5.342 6.066 1.00 60.16 117 ASP A N 1
ATOM 917 C CA . ASP A 1 117 ? 22.496 -5.736 5.222 1.00 60.16 117 ASP A CA 1
ATOM 918 C C . ASP A 1 117 ? 22.171 -5.765 3.710 1.00 60.16 117 ASP A C 1
ATOM 920 O O . ASP A 1 117 ? 23.000 -6.179 2.909 1.00 60.16 117 ASP A O 1
ATOM 924 N N . GLY A 1 118 ? 20.990 -5.292 3.291 1.00 58.22 118 GLY A N 1
ATOM 925 C CA . GLY A 1 118 ? 20.707 -4.931 1.896 1.00 58.22 118 GLY A CA 1
ATOM 926 C C . GLY A 1 118 ? 20.391 -6.071 0.918 1.00 58.22 118 GLY A C 1
ATOM 927 O O . GLY A 1 118 ? 20.077 -5.783 -0.235 1.00 58.22 118 GLY A O 1
ATOM 928 N N . ASP A 1 119 ? 20.395 -7.327 1.369 1.00 72.31 119 ASP A N 1
ATOM 929 C CA . ASP A 1 119 ? 20.201 -8.511 0.511 1.00 72.31 119 ASP A CA 1
ATOM 930 C C . ASP A 1 119 ? 18.786 -9.120 0.583 1.00 72.31 119 ASP A C 1
ATOM 932 O O . ASP A 1 119 ? 18.544 -10.224 0.093 1.00 72.31 119 ASP A O 1
ATOM 936 N N . ILE A 1 120 ? 17.822 -8.428 1.199 1.00 83.88 120 ILE A N 1
ATOM 937 C CA . ILE A 1 120 ? 16.449 -8.937 1.331 1.00 83.88 120 ILE A CA 1
ATOM 938 C C . ILE A 1 120 ? 15.621 -8.517 0.105 1.00 83.88 120 ILE A C 1
ATOM 940 O O . ILE A 1 120 ? 15.526 -7.319 -0.177 1.00 83.88 120 ILE A O 1
ATOM 944 N N . PRO A 1 121 ? 14.969 -9.454 -0.610 1.00 88.94 121 PRO A N 1
ATOM 945 C CA . PRO A 1 121 ? 14.045 -9.112 -1.685 1.00 88.94 121 PRO A CA 1
ATOM 946 C C . PRO A 1 121 ? 12.847 -8.305 -1.177 1.00 88.94 121 PRO A C 1
ATOM 948 O O . PRO A 1 121 ? 12.283 -8.597 -0.115 1.00 88.94 121 PRO A O 1
ATOM 951 N N . VAL A 1 122 ? 12.390 -7.340 -1.974 1.00 89.75 122 VAL A N 1
ATOM 952 C CA . VAL A 1 122 ? 11.205 -6.523 -1.667 1.00 89.75 122 VAL A CA 1
ATOM 953 C C . VAL A 1 122 ? 9.965 -7.389 -1.443 1.00 89.75 122 VAL A C 1
ATOM 955 O O . VAL A 1 122 ? 9.160 -7.072 -0.564 1.00 89.75 122 VAL A O 1
ATOM 958 N N . ALA A 1 123 ? 9.823 -8.510 -2.162 1.00 89.81 123 ALA A N 1
ATOM 959 C CA . ALA A 1 123 ? 8.742 -9.461 -1.914 1.00 89.81 123 ALA A CA 1
ATOM 960 C C . ALA A 1 123 ? 8.753 -9.984 -0.470 1.00 89.81 123 ALA A C 1
ATOM 962 O O . ALA A 1 123 ? 7.723 -9.953 0.201 1.00 89.81 123 ALA A O 1
ATOM 963 N N . GLY A 1 124 ? 9.917 -10.397 0.039 1.00 88.19 124 GLY A N 1
ATOM 964 C CA . GLY A 1 124 ? 10.062 -10.876 1.415 1.00 88.19 124 GLY A CA 1
ATOM 965 C C . GLY A 1 124 ? 9.721 -9.794 2.440 1.00 88.19 124 GLY A C 1
ATOM 966 O O . GLY A 1 124 ? 8.990 -10.051 3.399 1.00 88.19 124 GLY A O 1
ATOM 967 N N . LEU A 1 125 ? 10.172 -8.563 2.193 1.00 88.19 125 LEU A N 1
ATOM 968 C CA . LEU A 1 125 ? 9.869 -7.421 3.050 1.00 88.19 125 LEU A CA 1
ATOM 969 C C . LEU A 1 125 ? 8.364 -7.119 3.118 1.00 88.19 125 LEU A C 1
ATOM 971 O O . LEU A 1 125 ? 7.810 -6.926 4.207 1.00 88.19 125 LEU A O 1
ATOM 975 N N . LEU A 1 126 ? 7.702 -7.073 1.959 1.00 91.00 126 LEU A N 1
ATOM 976 C CA . LEU A 1 126 ? 6.264 -6.832 1.871 1.00 91.00 126 LEU A CA 1
ATOM 977 C C . LEU A 1 126 ? 5.491 -7.934 2.586 1.00 91.00 126 LEU A C 1
ATOM 979 O O . LEU A 1 126 ? 4.702 -7.624 3.478 1.00 91.00 126 LEU A O 1
ATOM 983 N N . LEU A 1 127 ? 5.759 -9.198 2.248 1.00 90.69 127 LEU A N 1
ATOM 984 C CA . LEU A 1 127 ? 5.086 -10.363 2.825 1.00 90.69 127 LEU A CA 1
ATOM 985 C C . LEU A 1 127 ? 5.233 -10.421 4.350 1.00 90.69 127 LEU A C 1
ATOM 987 O O . LEU A 1 127 ? 4.244 -10.661 5.044 1.00 90.69 127 LEU A O 1
ATOM 991 N N . GLY A 1 128 ? 6.425 -10.133 4.881 1.00 88.69 128 GLY A N 1
ATOM 992 C CA . GLY A 1 128 ? 6.655 -10.080 6.326 1.00 88.69 128 GLY A CA 1
ATOM 993 C C . GLY A 1 128 ? 5.804 -9.014 7.023 1.00 88.69 128 GLY A C 1
ATOM 994 O O . GLY A 1 128 ? 5.263 -9.254 8.103 1.00 88.69 128 GLY A O 1
ATOM 995 N N . ASN A 1 129 ? 5.616 -7.858 6.381 1.00 88.38 129 ASN A N 1
ATOM 996 C CA . ASN A 1 129 ? 4.867 -6.730 6.935 1.00 88.38 129 ASN A CA 1
ATOM 997 C C . ASN A 1 129 ? 3.341 -6.812 6.773 1.00 88.38 129 ASN A C 1
ATOM 999 O O . ASN A 1 129 ? 2.651 -6.019 7.418 1.00 88.38 129 ASN A O 1
ATOM 1003 N N . ILE A 1 130 ? 2.835 -7.705 5.914 1.00 88.50 130 ILE A N 1
ATOM 1004 C CA . ILE A 1 130 ? 1.398 -7.861 5.607 1.00 88.50 130 ILE A CA 1
ATOM 1005 C C . ILE A 1 130 ? 0.858 -9.265 5.915 1.00 88.50 130 ILE A C 1
ATOM 1007 O O . ILE A 1 130 ? -0.227 -9.637 5.467 1.00 88.50 130 ILE A O 1
ATOM 1011 N N . SER A 1 131 ? 1.618 -10.069 6.657 1.00 82.94 131 SER A N 1
ATOM 1012 C CA . SER A 1 131 ? 1.260 -11.449 7.014 1.00 82.94 131 SER A CA 1
ATOM 1013 C C . SER A 1 131 ? -0.051 -11.549 7.807 1.00 82.94 131 SER A C 1
ATOM 1015 O O . SER A 1 131 ? -0.780 -12.527 7.683 1.00 82.94 131 SER A O 1
ATOM 1017 N N . ASP A 1 132 ? -0.387 -10.508 8.560 1.00 83.50 132 ASP A N 1
ATOM 1018 C CA . ASP A 1 132 ? -1.551 -10.382 9.432 1.00 83.50 132 ASP A CA 1
ATOM 1019 C C . ASP A 1 132 ? -2.759 -9.699 8.760 1.00 83.50 132 ASP A C 1
ATOM 1021 O O . ASP A 1 132 ? -3.695 -9.273 9.452 1.00 83.50 132 ASP A O 1
ATOM 1025 N N . ILE A 1 133 ? -2.719 -9.540 7.432 1.00 85.56 133 ILE A N 1
ATOM 1026 C CA . ILE A 1 133 ? -3.742 -8.855 6.642 1.00 85.56 133 ILE A CA 1
ATOM 1027 C C . ILE A 1 133 ? -4.355 -9.808 5.611 1.00 85.56 133 ILE A C 1
ATOM 1029 O O . ILE A 1 133 ? -3.666 -10.434 4.802 1.00 85.56 133 ILE A O 1
ATOM 1033 N N . GLU A 1 134 ? -5.685 -9.857 5.612 1.00 86.94 134 GLU A N 1
ATOM 1034 C CA . GLU A 1 134 ? -6.486 -10.567 4.618 1.00 86.94 134 GLU A CA 1
ATOM 1035 C C . GLU A 1 134 ? -6.953 -9.607 3.523 1.00 86.94 134 GLU A C 1
ATOM 1037 O O . GLU A 1 134 ? -7.351 -8.468 3.790 1.00 86.94 134 GLU A O 1
ATOM 1042 N N . PHE A 1 135 ? -6.875 -10.069 2.276 1.00 89.75 135 PHE A N 1
ATOM 1043 C CA . PHE A 1 135 ? -7.272 -9.292 1.107 1.00 89.75 135 PHE A CA 1
ATOM 1044 C C . PHE A 1 135 ? -8.736 -9.585 0.787 1.00 89.75 135 PHE A C 1
ATOM 1046 O O . PHE A 1 135 ? -9.152 -10.745 0.755 1.00 89.75 135 PHE A O 1
ATOM 1053 N N . LYS A 1 136 ? -9.524 -8.532 0.557 1.00 88.62 136 LYS A N 1
ATOM 1054 C CA . LYS A 1 136 ? -10.934 -8.659 0.165 1.00 88.62 136 LYS A CA 1
ATOM 1055 C C . LYS A 1 136 ? -11.067 -9.015 -1.314 1.00 88.62 136 LYS A C 1
ATOM 1057 O O . LYS A 1 136 ? -12.021 -9.701 -1.687 1.00 88.62 136 LYS A O 1
ATOM 1062 N N . ASP A 1 137 ? -10.142 -8.546 -2.153 1.00 91.06 137 ASP A N 1
ATOM 1063 C CA . ASP A 1 137 ? -10.119 -8.891 -3.573 1.00 91.06 137 ASP A CA 1
ATOM 1064 C C . ASP A 1 137 ? -9.591 -10.319 -3.771 1.00 91.06 137 ASP A C 1
ATOM 1066 O O . ASP A 1 137 ? -8.441 -10.626 -3.455 1.00 91.06 137 ASP A O 1
ATOM 1070 N N . LYS A 1 138 ? -10.436 -11.198 -4.322 1.00 91.12 138 LYS A N 1
ATOM 1071 C CA . LYS A 1 138 ? -10.126 -12.624 -4.515 1.00 91.12 138 LYS A CA 1
ATOM 1072 C C . LYS A 1 138 ? -8.915 -12.831 -5.426 1.00 91.12 138 LYS A C 1
ATOM 1074 O O . LYS A 1 138 ? -8.081 -13.684 -5.136 1.00 91.12 138 LYS A O 1
ATOM 1079 N N . ALA A 1 139 ? -8.806 -12.041 -6.497 1.00 91.50 139 ALA A N 1
ATOM 1080 C CA . ALA A 1 139 ? -7.698 -12.150 -7.445 1.00 91.50 139 ALA A CA 1
ATOM 1081 C C . ALA A 1 139 ? -6.371 -11.727 -6.796 1.00 91.50 139 ALA A C 1
ATOM 1083 O O . ALA A 1 139 ? -5.366 -12.430 -6.902 1.00 91.50 139 ALA A O 1
ATOM 1084 N N . ALA A 1 140 ? -6.386 -10.617 -6.052 1.00 91.56 140 ALA A N 1
ATOM 1085 C CA . ALA A 1 140 ? -5.218 -10.133 -5.327 1.00 91.56 140 ALA A CA 1
ATOM 1086 C C . ALA A 1 140 ? -4.799 -11.099 -4.203 1.00 91.56 140 ALA A C 1
ATOM 1088 O O . ALA A 1 140 ? -3.611 -11.374 -4.037 1.00 91.56 140 ALA A O 1
ATOM 1089 N N . ALA A 1 141 ? -5.769 -11.665 -3.475 1.00 92.50 141 ALA A N 1
ATOM 1090 C CA . ALA A 1 141 ? -5.533 -12.669 -2.440 1.00 92.50 141 ALA A CA 1
ATOM 1091 C C . ALA A 1 141 ? -4.875 -13.941 -2.997 1.00 92.50 141 ALA A C 1
ATOM 1093 O O . ALA A 1 141 ? -3.963 -14.484 -2.374 1.00 92.50 141 ALA A O 1
ATOM 1094 N N . TYR A 1 142 ? -5.302 -14.402 -4.178 1.00 92.62 142 TYR A N 1
ATOM 1095 C CA . TYR A 1 142 ? -4.686 -15.554 -4.835 1.00 92.62 142 TYR A CA 1
ATOM 1096 C C . TYR A 1 142 ? -3.216 -15.292 -5.163 1.00 92.62 142 TYR A C 1
ATOM 1098 O O . TYR A 1 142 ? -2.357 -16.086 -4.786 1.00 92.62 142 TYR A O 1
ATOM 1106 N N . ILE A 1 143 ? -2.915 -14.165 -5.820 1.00 91.69 143 ILE A N 1
ATOM 1107 C CA . ILE A 1 143 ? -1.536 -13.814 -6.188 1.00 91.69 143 ILE A CA 1
ATOM 1108 C C . ILE A 1 143 ? -0.673 -13.723 -4.927 1.00 91.69 143 ILE A C 1
ATOM 1110 O O . ILE A 1 143 ? 0.403 -14.312 -4.872 1.00 91.69 143 ILE A O 1
ATOM 1114 N N . LEU A 1 144 ? -1.177 -13.071 -3.878 1.00 91.88 144 LEU A N 1
ATOM 1115 C CA . LEU A 1 144 ? -0.487 -12.977 -2.595 1.00 91.88 144 LEU A CA 1
ATOM 1116 C C . LEU A 1 144 ? -0.161 -14.356 -1.999 1.00 91.88 144 LEU A C 1
ATOM 1118 O O . LEU A 1 144 ? 0.945 -14.556 -1.503 1.00 91.88 144 LEU A O 1
ATOM 1122 N N . ASN A 1 145 ? -1.091 -15.311 -2.064 1.00 91.25 145 ASN A N 1
ATOM 1123 C CA . ASN A 1 145 ? -0.860 -16.670 -1.571 1.00 91.25 145 ASN A CA 1
ATOM 1124 C C . ASN A 1 145 ? 0.209 -17.412 -2.381 1.00 91.25 145 ASN A C 1
ATOM 1126 O O . ASN A 1 145 ? 1.069 -18.050 -1.782 1.00 91.25 145 ASN A O 1
ATOM 1130 N N . VAL A 1 146 ? 0.228 -17.262 -3.708 1.00 91.94 146 VAL A N 1
ATOM 1131 C CA . VAL A 1 146 ? 1.297 -17.829 -4.549 1.00 91.94 146 VAL A CA 1
ATOM 1132 C C . VAL A 1 146 ? 2.666 -17.277 -4.138 1.00 91.94 146 VAL A C 1
ATOM 1134 O O . VAL A 1 146 ? 3.626 -18.035 -4.003 1.00 91.94 146 VAL A O 1
ATOM 1137 N N . TYR A 1 147 ? 2.757 -15.972 -3.868 1.00 91.25 147 TYR A N 1
ATOM 1138 C CA . TYR A 1 147 ? 3.987 -15.361 -3.354 1.00 91.25 147 TYR A CA 1
ATOM 1139 C C . TYR A 1 147 ? 4.366 -15.868 -1.954 1.00 91.25 147 TYR A C 1
ATOM 1141 O O . TYR A 1 147 ? 5.552 -16.049 -1.688 1.00 91.25 147 TYR A O 1
ATOM 1149 N N . ARG A 1 148 ? 3.396 -16.140 -1.068 1.00 90.69 148 ARG A N 1
ATOM 1150 C CA . ARG A 1 148 ? 3.657 -16.743 0.255 1.00 90.69 148 ARG A CA 1
ATOM 1151 C C . ARG A 1 148 ? 4.236 -18.153 0.127 1.00 90.69 148 ARG A C 1
ATOM 1153 O O . ARG A 1 148 ? 5.271 -18.431 0.723 1.00 90.69 148 ARG A O 1
ATOM 1160 N N . GLU A 1 149 ? 3.623 -19.008 -0.688 1.00 90.88 149 GLU A N 1
ATOM 1161 C CA . GLU A 1 149 ? 4.097 -20.382 -0.916 1.00 90.88 149 GLU A CA 1
ATOM 1162 C C . GLU A 1 149 ? 5.489 -20.424 -1.560 1.00 90.88 149 GLU A C 1
ATOM 1164 O O . GLU A 1 149 ? 6.299 -21.301 -1.260 1.00 90.88 149 GLU A O 1
ATOM 1169 N N . ALA A 1 150 ? 5.781 -19.486 -2.460 1.00 89.44 150 ALA A N 1
ATOM 1170 C CA . ALA A 1 150 ? 7.101 -19.375 -3.065 1.00 89.44 150 ALA A CA 1
ATOM 1171 C C . ALA A 1 150 ? 8.148 -18.848 -2.071 1.00 89.44 150 ALA A C 1
ATOM 1173 O O . ALA A 1 150 ? 9.262 -19.370 -2.028 1.00 89.44 150 ALA A O 1
ATOM 1174 N N . ALA A 1 151 ? 7.774 -17.905 -1.200 1.00 86.56 151 ALA A N 1
ATOM 1175 C CA . ALA A 1 151 ? 8.654 -17.414 -0.143 1.00 86.56 151 ALA A CA 1
ATOM 1176 C C . ALA A 1 151 ? 9.045 -18.519 0.856 1.00 86.56 151 ALA A C 1
ATOM 1178 O O . ALA A 1 151 ? 10.195 -18.557 1.290 1.00 86.56 151 ALA A O 1
ATOM 1179 N N . GLU A 1 152 ? 8.146 -19.462 1.166 1.00 87.38 152 GLU A N 1
ATOM 1180 C CA . GLU A 1 152 ? 8.471 -20.654 1.974 1.00 87.38 152 GLU A CA 1
ATOM 1181 C C . GLU A 1 152 ? 9.527 -21.554 1.312 1.00 87.38 152 GLU A C 1
ATOM 1183 O O . GLU A 1 152 ? 10.296 -22.230 1.998 1.00 87.38 152 GLU A O 1
ATOM 1188 N N . LYS A 1 153 ? 9.589 -21.546 -0.023 1.00 88.31 153 LYS A N 1
ATOM 1189 C CA . LYS A 1 153 ? 10.578 -22.282 -0.824 1.00 88.31 153 LYS A CA 1
ATOM 1190 C C . LYS A 1 153 ? 11.841 -21.469 -1.109 1.00 88.31 153 LYS A C 1
ATOM 1192 O O . LYS A 1 153 ? 12.735 -21.983 -1.772 1.00 88.31 153 LYS A O 1
ATOM 1197 N N . TYR A 1 154 ? 11.932 -20.236 -0.602 1.00 82.38 154 TYR A N 1
ATOM 1198 C CA . TYR A 1 154 ? 12.991 -19.275 -0.929 1.00 82.38 154 TYR A CA 1
ATOM 1199 C C . TYR A 1 154 ? 13.087 -18.957 -2.434 1.00 82.38 154 TYR A C 1
ATOM 1201 O O . TYR A 1 154 ? 14.160 -18.632 -2.942 1.00 82.38 154 TYR A O 1
ATOM 1209 N N . GLU A 1 155 ? 11.960 -19.029 -3.145 1.00 86.88 155 GLU A N 1
ATOM 1210 C CA . GLU A 1 155 ? 11.845 -18.727 -4.573 1.00 86.88 155 GLU A CA 1
ATOM 1211 C C . GLU A 1 155 ? 10.931 -17.516 -4.809 1.00 86.88 155 GLU A C 1
ATOM 1213 O O . GLU A 1 155 ? 10.087 -17.170 -3.981 1.00 86.88 155 GLU A O 1
ATOM 1218 N N . ILE A 1 156 ? 11.086 -16.869 -5.967 1.00 82.38 156 ILE A N 1
ATOM 1219 C CA . ILE A 1 156 ? 10.224 -15.765 -6.405 1.00 82.38 156 ILE A CA 1
ATOM 1220 C C . ILE A 1 156 ? 9.421 -16.248 -7.622 1.00 82.38 156 ILE A C 1
ATOM 1222 O O . ILE A 1 156 ? 10.035 -16.695 -8.595 1.00 82.38 156 ILE A O 1
ATOM 1226 N N . PRO A 1 157 ? 8.073 -16.193 -7.592 1.00 86.00 157 PRO A N 1
ATOM 1227 C CA . PRO A 1 157 ? 7.243 -16.594 -8.724 1.00 86.00 157 PRO A CA 1
ATOM 1228 C C . PRO A 1 157 ? 7.558 -15.786 -9.985 1.00 86.00 157 PRO A C 1
ATOM 1230 O O . PRO A 1 157 ? 7.712 -14.566 -9.923 1.00 86.00 157 PRO A O 1
ATOM 1233 N N . ASP A 1 158 ? 7.582 -16.449 -11.144 1.00 84.75 158 ASP A N 1
ATOM 1234 C CA . ASP A 1 158 ? 7.678 -15.747 -12.427 1.00 84.75 158 ASP A CA 1
ATOM 1235 C C . ASP A 1 158 ? 6.327 -15.108 -12.771 1.00 84.75 158 ASP A C 1
ATOM 1237 O O . ASP A 1 158 ? 5.287 -15.773 -12.796 1.00 84.75 158 ASP A O 1
ATOM 1241 N N . THR A 1 159 ? 6.361 -13.824 -13.125 1.00 81.81 159 THR A N 1
ATOM 1242 C CA . THR A 1 159 ? 5.205 -13.041 -13.584 1.00 81.81 159 THR A CA 1
ATOM 1243 C C . THR A 1 159 ? 4.392 -13.743 -14.678 1.00 81.81 159 THR A C 1
ATOM 1245 O O . THR A 1 159 ? 3.165 -13.625 -14.724 1.00 81.81 159 THR A O 1
ATOM 1248 N N . LYS A 1 160 ? 5.046 -14.551 -15.525 1.00 85.50 160 LYS A N 1
ATOM 1249 C CA . LYS A 1 160 ? 4.401 -15.291 -16.624 1.00 85.50 160 LYS A CA 1
ATOM 1250 C C . LYS A 1 160 ? 3.350 -16.299 -16.172 1.00 85.50 160 LYS A C 1
ATOM 1252 O O . LYS A 1 160 ? 2.411 -16.583 -16.924 1.00 85.50 160 LYS A O 1
ATOM 1257 N N . GLN A 1 161 ? 3.492 -16.824 -14.959 1.00 85.69 161 GLN A N 1
ATOM 1258 C CA . GLN A 1 161 ? 2.554 -17.784 -14.382 1.00 85.69 161 GLN A CA 1
ATOM 1259 C C . GLN A 1 161 ? 1.182 -17.144 -14.133 1.00 85.69 161 GLN A C 1
ATOM 1261 O O . GLN A 1 161 ? 0.162 -17.824 -14.229 1.00 85.69 161 GLN A O 1
ATOM 1266 N N . PHE A 1 162 ? 1.138 -15.830 -13.888 1.00 87.06 162 PHE A N 1
ATOM 1267 C CA . PHE A 1 162 ? -0.111 -15.112 -13.647 1.00 87.06 162 PHE A CA 1
ATOM 1268 C C . PHE A 1 162 ? -0.863 -14.776 -14.941 1.00 87.06 162 PHE A C 1
ATOM 1270 O O . PHE A 1 162 ? -2.086 -14.865 -14.957 1.00 87.06 162 PHE A O 1
ATOM 1277 N N . TYR A 1 163 ? -0.167 -14.482 -16.048 1.00 86.75 163 TYR A N 1
ATOM 1278 C CA . TYR A 1 163 ? -0.825 -14.232 -17.345 1.00 86.75 163 TYR A CA 1
ATOM 1279 C C . TYR A 1 163 ? -1.477 -15.482 -17.939 1.00 86.75 163 TYR A C 1
ATOM 1281 O O . TYR A 1 163 ? -2.456 -15.383 -18.670 1.00 86.75 163 TYR A O 1
ATOM 1289 N N . SER A 1 164 ? -0.911 -16.655 -17.648 1.00 85.94 164 SER A N 1
ATOM 1290 C CA . SER A 1 164 ? -1.387 -17.943 -18.173 1.00 85.94 164 SER A CA 1
ATOM 1291 C C . SER A 1 164 ? -2.386 -18.628 -17.235 1.00 85.94 164 SER A C 1
ATOM 1293 O O . SER A 1 164 ? -2.695 -19.806 -17.422 1.00 85.94 164 SER A O 1
ATOM 1295 N N . ASN A 1 165 ? -2.839 -17.934 -16.186 1.00 86.00 165 ASN A N 1
ATOM 1296 C CA . ASN A 1 165 ? -3.729 -18.516 -15.194 1.00 86.00 165 ASN A CA 1
ATOM 1297 C C . ASN A 1 165 ? -5.103 -18.841 -15.809 1.00 86.00 165 ASN A C 1
ATOM 1299 O O . ASN A 1 165 ? -5.551 -18.193 -16.751 1.00 86.00 165 ASN A O 1
ATOM 1303 N N . SER A 1 166 ? -5.769 -19.867 -15.275 1.00 84.56 166 SER A N 1
ATOM 1304 C CA . SER A 1 166 ? -7.086 -20.305 -15.751 1.00 84.56 166 SER A CA 1
ATOM 1305 C C . SER A 1 166 ? -8.204 -19.317 -15.410 1.00 84.56 166 SER A C 1
ATOM 1307 O O . SER A 1 166 ? -9.217 -19.295 -16.104 1.00 84.56 166 SER A O 1
ATOM 1309 N N . ASP A 1 167 ? -8.038 -18.519 -14.351 1.00 90.25 167 ASP A N 1
ATOM 1310 C CA . ASP A 1 167 ? -9.004 -17.485 -13.980 1.00 90.25 167 ASP A CA 1
ATOM 1311 C C . ASP A 1 167 ? -8.708 -16.170 -14.731 1.00 90.25 167 ASP A C 1
ATOM 1313 O O . ASP A 1 167 ? -7.644 -15.570 -14.514 1.00 90.25 167 ASP A O 1
ATOM 1317 N N . PRO A 1 168 ? -9.638 -15.682 -15.578 1.00 88.94 168 PRO A N 1
ATOM 1318 C CA . PRO A 1 168 ? -9.450 -14.435 -16.313 1.00 88.94 168 PRO A CA 1
ATOM 1319 C C . PRO A 1 168 ? -9.265 -13.226 -15.390 1.00 88.94 168 PRO A C 1
ATOM 1321 O O . PRO A 1 168 ? -8.504 -12.325 -15.729 1.00 88.94 168 PRO A O 1
ATOM 1324 N N . ALA A 1 169 ? -9.873 -13.209 -14.199 1.00 88.38 169 ALA A N 1
ATOM 1325 C CA . ALA A 1 169 ? -9.752 -12.075 -13.283 1.00 88.38 169 ALA A CA 1
ATOM 1326 C C . ALA A 1 169 ? -8.317 -11.901 -12.752 1.00 88.38 169 ALA A C 1
ATOM 1328 O O . ALA A 1 169 ? -7.868 -10.778 -12.508 1.00 88.38 169 ALA A O 1
ATOM 1329 N N . ILE A 1 170 ? -7.590 -13.009 -12.581 1.00 89.94 170 ILE A N 1
ATOM 1330 C CA . ILE A 1 170 ? -6.196 -13.020 -12.121 1.00 89.94 170 ILE A CA 1
ATOM 1331 C C . ILE A 1 170 ? -5.272 -12.580 -13.253 1.00 89.94 170 ILE A C 1
ATOM 1333 O O . ILE A 1 170 ? -4.397 -11.737 -13.038 1.00 89.94 170 ILE A O 1
ATOM 1337 N N . ALA A 1 171 ? -5.494 -13.119 -14.454 1.00 90.19 171 ALA A N 1
ATOM 1338 C CA . ALA A 1 171 ? -4.737 -12.745 -15.641 1.00 90.19 171 ALA A CA 1
ATOM 1339 C C . ALA A 1 171 ? -4.905 -11.250 -15.950 1.00 90.19 171 ALA A C 1
ATOM 1341 O O . ALA A 1 171 ? -3.908 -10.547 -16.114 1.00 90.19 171 ALA A O 1
ATOM 1342 N N . ASP A 1 172 ? -6.137 -10.737 -15.924 1.00 89.81 172 ASP A N 1
ATOM 1343 C CA . ASP A 1 172 ? -6.429 -9.318 -16.133 1.00 89.81 172 ASP A CA 1
ATOM 1344 C C . ASP A 1 172 ? -5.762 -8.439 -15.071 1.00 89.81 172 ASP A C 1
ATOM 1346 O O . ASP A 1 172 ? -5.199 -7.394 -15.400 1.00 89.81 172 ASP A O 1
ATOM 1350 N N . LEU A 1 173 ? -5.791 -8.841 -13.795 1.00 89.50 173 LEU A N 1
ATOM 1351 C CA . LEU A 1 173 ? -5.113 -8.095 -12.736 1.00 89.50 173 LEU A CA 1
ATOM 1352 C C . LEU A 1 173 ? -3.601 -8.036 -12.984 1.00 89.50 173 LEU A C 1
ATOM 1354 O O . LEU A 1 173 ? -3.029 -6.949 -12.953 1.00 89.50 173 LEU A O 1
ATOM 1358 N N . ALA A 1 174 ? -2.968 -9.169 -13.291 1.00 89.75 174 ALA A N 1
ATOM 1359 C CA . ALA A 1 174 ? -1.536 -9.226 -13.569 1.00 89.75 174 ALA A CA 1
ATOM 1360 C C . ALA A 1 174 ? -1.148 -8.390 -14.801 1.00 89.75 174 ALA A C 1
ATOM 1362 O O . ALA A 1 174 ? -0.168 -7.647 -14.753 1.00 89.75 174 ALA A O 1
ATOM 1363 N N . ILE A 1 175 ? -1.938 -8.452 -15.879 1.00 88.12 175 ILE A N 1
ATOM 1364 C CA . ILE A 1 175 ? -1.728 -7.631 -17.081 1.00 88.12 175 ILE A CA 1
ATOM 1365 C C . ILE A 1 175 ? -1.820 -6.145 -16.727 1.00 88.12 175 ILE A C 1
ATOM 1367 O O . ILE A 1 175 ? -0.931 -5.378 -17.090 1.00 88.12 175 ILE A O 1
ATOM 1371 N N . ASN A 1 176 ? -2.853 -5.737 -15.984 1.00 88.38 176 ASN A N 1
ATOM 1372 C CA . ASN A 1 176 ? -3.022 -4.346 -15.561 1.00 88.38 176 ASN A CA 1
ATOM 1373 C C . ASN A 1 176 ? -1.889 -3.867 -14.641 1.00 88.38 176 ASN A C 1
ATOM 1375 O O . ASN A 1 176 ? -1.523 -2.697 -14.700 1.00 88.38 176 ASN A O 1
ATOM 1379 N N . CYS A 1 177 ? -1.319 -4.749 -13.815 1.00 86.50 177 CYS A N 1
ATOM 1380 C CA . CYS A 1 177 ? -0.178 -4.420 -12.960 1.00 86.50 177 CYS A CA 1
ATOM 1381 C C . CYS A 1 177 ? 1.098 -4.124 -13.762 1.00 86.50 177 CYS A C 1
ATOM 1383 O O . CYS A 1 177 ? 1.880 -3.272 -13.344 1.00 86.50 177 CYS A O 1
ATOM 1385 N N . VAL A 1 178 ? 1.319 -4.809 -14.885 1.00 85.88 178 VAL A N 1
ATOM 1386 C CA . VAL A 1 178 ? 2.539 -4.657 -15.703 1.00 85.88 178 VAL A CA 1
ATOM 1387 C C . VAL A 1 178 ? 2.369 -3.637 -16.830 1.00 85.88 178 VAL A C 1
ATOM 1389 O O . VAL A 1 178 ? 3.339 -3.030 -17.287 1.00 85.88 178 VAL A O 1
ATOM 1392 N N . ALA A 1 179 ? 1.139 -3.412 -17.287 1.00 81.81 179 ALA A N 1
ATOM 1393 C CA . ALA A 1 179 ? 0.858 -2.475 -18.361 1.00 81.81 179 ALA A CA 1
ATOM 1394 C C . ALA A 1 179 ? 1.168 -1.025 -17.947 1.00 81.81 179 ALA A C 1
ATOM 1396 O O . ALA A 1 179 ? 0.492 -0.431 -17.107 1.00 81.81 179 ALA A O 1
ATOM 1397 N N . SER A 1 180 ? 2.148 -0.403 -18.608 1.00 68.25 180 SER A N 1
ATOM 1398 C CA . SER A 1 180 ? 2.362 1.041 -18.517 1.00 68.25 180 SER A CA 1
ATOM 1399 C C . SER A 1 180 ? 1.444 1.771 -19.504 1.00 68.25 180 SER A C 1
ATOM 1401 O O . SER A 1 180 ? 1.421 1.494 -20.702 1.00 68.25 180 SER A O 1
ATOM 1403 N N . LYS A 1 181 ? 0.651 2.729 -19.008 1.00 66.12 181 LYS A N 1
ATOM 1404 C CA . LYS A 1 181 ? -0.318 3.478 -19.834 1.00 66.12 181 LYS A CA 1
ATOM 1405 C C . LYS A 1 181 ? 0.347 4.369 -20.891 1.00 66.12 181 LYS A C 1
ATOM 1407 O O . LYS A 1 181 ? -0.259 4.663 -21.919 1.00 66.12 181 LYS A O 1
ATOM 1412 N N . TYR A 1 182 ? 1.570 4.825 -20.627 1.00 73.12 182 TYR A N 1
ATOM 1413 C CA . TYR A 1 182 ? 2.309 5.739 -21.490 1.00 73.12 182 TYR A CA 1
ATOM 1414 C C . TYR A 1 182 ? 3.772 5.300 -21.592 1.00 73.12 182 TYR A C 1
ATOM 1416 O O . TYR A 1 182 ? 4.448 5.169 -20.576 1.00 73.12 182 TYR A O 1
ATOM 1424 N N . SER A 1 183 ? 4.274 5.132 -22.815 1.00 69.94 183 SER A N 1
ATOM 1425 C CA . SER A 1 183 ? 5.696 4.921 -23.094 1.00 69.94 183 SER A CA 1
ATOM 1426 C C . SER A 1 183 ? 6.345 6.239 -23.515 1.00 69.94 183 SER A C 1
ATOM 1428 O O . SER A 1 183 ? 5.839 6.927 -24.408 1.00 69.94 183 SER A O 1
ATOM 1430 N N . LEU A 1 184 ? 7.471 6.600 -22.902 1.00 73.31 184 LEU A N 1
ATOM 1431 C CA . LEU A 1 184 ? 8.256 7.751 -23.346 1.00 73.31 184 LEU A CA 1
ATOM 1432 C C . LEU A 1 184 ? 8.901 7.458 -24.705 1.00 73.31 184 LEU A C 1
ATOM 1434 O O . LEU A 1 184 ? 9.334 6.342 -24.977 1.00 73.31 184 LEU A O 1
ATOM 1438 N N . SER A 1 185 ? 8.980 8.479 -25.560 1.00 76.44 185 SER A N 1
ATOM 1439 C CA . SER A 1 185 ? 9.761 8.380 -26.793 1.00 76.44 185 SER A CA 1
ATOM 1440 C C . SER A 1 185 ? 11.242 8.234 -26.446 1.00 76.44 185 SER A C 1
ATOM 1442 O O . SER A 1 185 ? 11.753 8.994 -25.625 1.00 76.44 185 SER A O 1
ATOM 1444 N N . GLU A 1 186 ? 11.942 7.329 -27.129 1.00 73.31 186 GLU A N 1
ATOM 1445 C CA . GLU A 1 186 ? 13.390 7.103 -26.975 1.00 73.31 186 GLU A CA 1
ATOM 1446 C C . GLU A 1 186 ? 14.208 8.401 -27.098 1.00 73.31 186 GLU A C 1
ATOM 1448 O O . GLU A 1 186 ? 15.195 8.599 -26.398 1.00 73.31 186 GLU A O 1
ATOM 1453 N N . ASN A 1 187 ? 13.735 9.353 -27.910 1.00 74.00 187 ASN A N 1
ATOM 1454 C CA . ASN A 1 187 ? 14.387 10.647 -28.125 1.00 74.00 187 ASN A CA 1
ATOM 1455 C C . ASN A 1 187 ? 14.367 11.580 -26.901 1.00 74.00 187 ASN A C 1
ATOM 1457 O O . ASN A 1 187 ? 15.012 12.629 -26.928 1.00 74.00 187 ASN A O 1
ATOM 1461 N N . TRP A 1 188 ? 13.571 11.276 -25.873 1.00 68.50 188 TRP A N 1
ATOM 1462 C CA . TRP A 1 188 ? 13.392 12.133 -24.697 1.0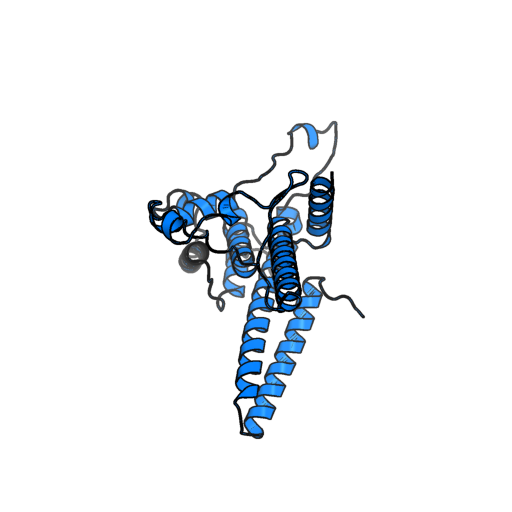0 68.50 188 TRP A CA 1
ATOM 1463 C C . TRP A 1 188 ? 14.600 12.065 -23.751 1.00 68.50 188 TRP A C 1
ATOM 1465 O O . TRP A 1 188 ? 15.052 13.100 -23.258 1.00 68.50 188 TRP A O 1
ATOM 1475 N N . ASN A 1 189 ? 15.172 10.867 -23.597 1.00 68.88 189 ASN A N 1
ATOM 1476 C CA . AS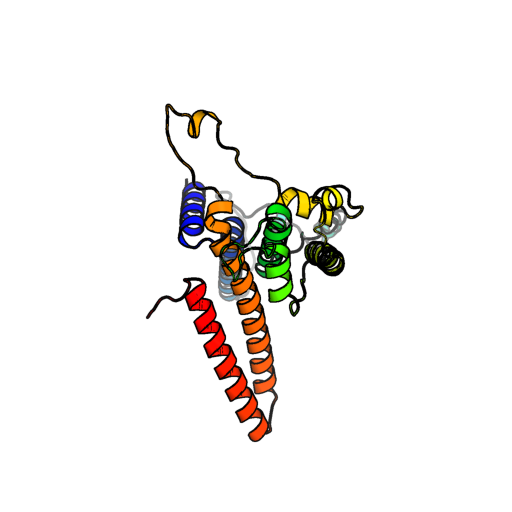N A 1 189 ? 16.371 10.587 -22.802 1.00 68.88 189 ASN A CA 1
ATOM 1477 C C . ASN A 1 189 ? 17.626 10.413 -23.683 1.00 68.88 189 ASN A C 1
ATOM 1479 O O . ASN A 1 189 ? 18.540 9.669 -23.346 1.00 68.88 189 ASN A O 1
ATOM 1483 N N . ASP A 1 190 ? 17.644 11.057 -24.853 1.00 77.19 190 ASP A N 1
ATOM 1484 C CA . ASP A 1 190 ? 18.803 11.058 -25.747 1.00 77.19 190 ASP A CA 1
ATOM 1485 C C . ASP A 1 190 ? 19.833 12.110 -25.296 1.00 77.19 190 ASP A C 1
ATOM 1487 O O . ASP A 1 190 ? 19.476 13.149 -24.718 1.00 77.19 190 ASP A O 1
ATOM 1491 N N . ASP A 1 191 ? 21.102 11.897 -25.654 1.00 71.44 191 ASP A N 1
ATOM 1492 C CA . ASP A 1 191 ? 22.246 12.768 -25.334 1.00 71.44 191 ASP A CA 1
ATOM 1493 C C . ASP A 1 191 ? 22.042 14.217 -25.805 1.00 71.44 191 ASP A C 1
ATOM 1495 O O . ASP A 1 191 ? 22.654 15.158 -25.290 1.00 71.44 191 ASP A O 1
ATOM 1499 N N . LYS A 1 192 ? 21.154 14.413 -26.785 1.00 74.25 192 LYS A N 1
ATOM 1500 C CA . LYS A 1 192 ? 20.786 15.723 -27.327 1.00 74.25 192 LYS A CA 1
ATOM 1501 C C . LYS A 1 192 ? 19.814 16.496 -26.446 1.00 74.25 192 LYS A C 1
ATOM 1503 O O . LYS A 1 192 ? 19.941 17.714 -26.346 1.00 74.25 192 LYS A O 1
ATOM 1508 N N . ARG A 1 193 ? 18.807 15.827 -25.876 1.00 74.75 193 ARG A N 1
ATOM 1509 C CA . ARG A 1 193 ? 17.712 16.494 -25.148 1.00 74.75 193 ARG A CA 1
ATOM 1510 C C . ARG A 1 193 ? 17.932 16.481 -23.644 1.00 74.75 193 ARG A C 1
ATOM 1512 O O . ARG A 1 193 ? 17.532 17.445 -22.997 1.00 74.75 193 ARG A O 1
ATOM 1519 N N . LYS A 1 194 ? 18.595 15.444 -23.115 1.00 75.56 194 LYS A N 1
ATOM 1520 C CA . LYS A 1 194 ? 18.976 15.314 -21.697 1.00 75.56 194 LYS A CA 1
ATOM 1521 C C . LYS A 1 194 ? 17.818 15.580 -20.730 1.00 75.56 194 LYS A C 1
ATOM 1523 O O . LYS A 1 194 ? 18.012 16.171 -19.668 1.00 75.56 194 LYS A O 1
ATOM 1528 N N . ILE A 1 195 ? 16.600 15.189 -21.112 1.00 78.19 195 ILE A N 1
ATOM 1529 C CA . ILE A 1 195 ? 15.430 15.326 -20.248 1.00 78.19 195 ILE A CA 1
ATOM 1530 C C . ILE A 1 195 ? 15.280 14.013 -19.488 1.00 78.19 195 ILE A C 1
ATOM 1532 O O . ILE A 1 195 ? 14.637 13.072 -19.952 1.00 78.19 195 ILE A O 1
ATOM 1536 N N . TYR A 1 196 ? 15.904 13.960 -18.317 1.00 76.62 196 TYR A N 1
ATOM 1537 C CA . TYR A 1 196 ? 15.834 12.805 -17.435 1.00 76.62 196 TYR A CA 1
ATOM 1538 C C . TYR A 1 196 ? 14.483 12.782 -16.724 1.00 76.62 196 TYR A C 1
ATOM 1540 O O . TYR A 1 196 ? 14.106 13.738 -16.045 1.00 76.62 196 TYR A O 1
ATOM 1548 N N . VAL A 1 197 ? 13.746 11.690 -16.911 1.00 78.44 197 VAL A N 1
ATOM 1549 C CA . VAL A 1 197 ? 12.516 11.410 -16.171 1.00 78.44 197 VAL A CA 1
ATOM 1550 C C . VAL A 1 197 ? 12.861 10.397 -15.093 1.00 78.44 197 VAL A C 1
ATOM 1552 O O . VAL A 1 197 ? 13.416 9.343 -15.399 1.00 78.44 197 VAL A O 1
ATOM 1555 N N . THR A 1 198 ? 12.538 10.730 -13.847 1.00 79.19 198 THR A N 1
ATOM 1556 C CA . THR A 1 198 ? 12.698 9.835 -12.699 1.00 79.19 198 THR A CA 1
ATOM 1557 C C . THR A 1 198 ? 11.897 8.562 -12.916 1.00 79.19 198 THR A C 1
ATOM 1559 O O . THR A 1 198 ? 10.699 8.627 -13.215 1.00 79.19 198 THR A O 1
ATOM 1562 N N . GLN A 1 199 ? 12.542 7.413 -12.752 1.00 82.69 199 GLN A N 1
ATOM 1563 C CA . GLN A 1 199 ? 11.862 6.128 -12.860 1.00 82.69 199 GLN A CA 1
ATOM 1564 C C . GLN A 1 199 ? 11.271 5.698 -11.516 1.00 82.69 199 GLN A C 1
ATOM 1566 O O . GLN A 1 199 ? 11.718 6.111 -10.446 1.00 82.69 199 GLN A O 1
ATOM 1571 N N . GLU A 1 200 ? 10.253 4.845 -11.573 1.00 83.38 200 GLU A N 1
ATOM 1572 C CA . GLU A 1 200 ? 9.551 4.359 -10.384 1.00 83.38 200 GLU A CA 1
ATOM 1573 C C . GLU A 1 200 ? 10.477 3.573 -9.440 1.00 83.38 200 GLU A C 1
ATOM 1575 O O . GLU A 1 200 ? 10.424 3.765 -8.225 1.00 83.38 200 GLU A O 1
ATOM 1580 N N . TYR A 1 201 ? 11.407 2.777 -9.986 1.00 83.44 201 TYR A N 1
ATOM 1581 C CA . TYR A 1 201 ? 12.370 2.022 -9.177 1.00 83.44 201 TYR A CA 1
ATOM 1582 C C . TYR A 1 201 ? 13.316 2.926 -8.362 1.00 83.44 201 TYR A C 1
ATOM 1584 O O . TYR A 1 201 ? 13.824 2.501 -7.327 1.00 83.44 201 TYR A O 1
ATOM 1592 N N . GLU A 1 202 ? 13.558 4.174 -8.786 1.00 85.12 202 GLU A N 1
ATOM 1593 C CA . GLU A 1 202 ? 14.414 5.120 -8.047 1.00 85.12 202 GLU A CA 1
ATOM 1594 C C . GLU A 1 202 ? 13.770 5.537 -6.719 1.00 85.12 202 GLU A C 1
ATOM 1596 O O . GLU A 1 202 ? 14.463 5.857 -5.754 1.00 85.12 202 GLU A O 1
ATOM 1601 N N . HIS A 1 203 ? 12.440 5.467 -6.649 1.00 86.75 203 HIS A N 1
ATOM 1602 C CA . HIS A 1 203 ? 11.642 5.777 -5.466 1.00 86.75 203 HIS A CA 1
ATOM 1603 C C . HIS A 1 203 ? 11.069 4.512 -4.814 1.00 86.75 203 HIS A C 1
ATOM 1605 O O . HIS A 1 203 ? 10.178 4.603 -3.966 1.00 86.75 203 HIS A O 1
ATOM 1611 N N . LEU A 1 204 ? 11.602 3.328 -5.149 1.00 88.62 204 LEU A N 1
ATOM 1612 C CA . LEU A 1 204 ? 11.072 2.037 -4.703 1.00 88.62 204 LEU A CA 1
ATOM 1613 C C . LEU A 1 204 ? 10.947 1.947 -3.178 1.00 88.62 204 LEU A C 1
ATOM 1615 O O . LEU A 1 204 ? 9.930 1.485 -2.669 1.00 88.62 204 LEU A O 1
ATOM 1619 N N . LYS A 1 205 ? 11.929 2.478 -2.438 1.00 89.88 205 LYS A N 1
ATOM 1620 C CA . LYS A 1 205 ? 11.872 2.577 -0.972 1.00 89.88 205 LYS A CA 1
ATOM 1621 C C . LYS A 1 205 ? 10.613 3.300 -0.498 1.00 89.88 205 LYS A C 1
ATOM 1623 O O . LYS A 1 205 ? 9.886 2.793 0.352 1.00 89.88 205 LYS A O 1
ATOM 1628 N N . GLN A 1 206 ? 10.382 4.506 -1.012 1.00 88.94 206 GLN A N 1
ATOM 1629 C CA . GLN A 1 206 ? 9.243 5.335 -0.622 1.00 88.94 206 GLN A CA 1
ATOM 1630 C C . GLN A 1 206 ? 7.934 4.648 -0.995 1.00 88.94 206 GLN A C 1
ATOM 1632 O O . GLN A 1 206 ? 6.999 4.642 -0.197 1.00 88.94 206 GLN A O 1
ATOM 1637 N N . LEU A 1 207 ? 7.903 4.015 -2.163 1.00 89.56 207 LEU A N 1
ATOM 1638 C CA . LEU A 1 207 ? 6.747 3.314 -2.689 1.00 89.56 207 LEU A CA 1
ATOM 1639 C C . LEU A 1 207 ? 6.359 2.110 -1.813 1.00 89.56 207 LEU A C 1
ATOM 1641 O O . LEU A 1 207 ? 5.225 2.029 -1.336 1.00 89.56 207 LEU A O 1
ATOM 1645 N N . VAL A 1 208 ? 7.318 1.230 -1.511 1.00 90.50 208 VAL A N 1
ATOM 1646 C CA . VAL A 1 208 ? 7.126 0.050 -0.650 1.00 90.50 208 VAL A CA 1
ATOM 1647 C C . VAL A 1 208 ? 6.702 0.466 0.760 1.00 90.50 208 VAL A C 1
ATOM 1649 O O . VAL A 1 208 ? 5.702 -0.029 1.285 1.00 90.50 208 VAL A O 1
ATOM 1652 N N . VAL A 1 209 ? 7.416 1.419 1.369 1.00 89.69 209 VAL A N 1
ATOM 1653 C CA . VAL A 1 209 ? 7.118 1.906 2.727 1.00 89.69 209 VAL A CA 1
ATOM 1654 C C . VAL A 1 209 ? 5.722 2.532 2.795 1.00 89.69 209 VAL A C 1
ATOM 1656 O O . VAL A 1 209 ? 4.955 2.253 3.719 1.00 89.69 209 VAL A O 1
ATOM 1659 N N . THR A 1 210 ? 5.357 3.332 1.793 1.00 90.19 210 THR A N 1
ATOM 1660 C CA . THR A 1 210 ? 4.036 3.966 1.708 1.00 90.19 210 THR A CA 1
ATOM 1661 C C . THR A 1 210 ? 2.928 2.928 1.560 1.00 90.19 210 THR A C 1
ATOM 1663 O O . THR A 1 210 ? 1.917 3.026 2.261 1.00 90.19 210 THR A O 1
ATOM 1666 N N . ALA A 1 211 ? 3.111 1.912 0.713 1.00 90.38 211 ALA A N 1
ATOM 1667 C CA . ALA A 1 211 ? 2.138 0.833 0.546 1.00 90.38 211 ALA A CA 1
ATOM 1668 C C . ALA A 1 211 ? 1.904 0.068 1.862 1.00 90.38 211 ALA A C 1
ATOM 1670 O O . ALA A 1 211 ? 0.755 -0.101 2.285 1.00 90.38 211 ALA A O 1
ATOM 1671 N N . ILE A 1 212 ? 2.983 -0.294 2.569 1.00 90.50 212 ILE A N 1
ATOM 1672 C CA . ILE A 1 212 ? 2.920 -0.966 3.879 1.00 90.50 212 ILE A CA 1
ATOM 1673 C C . ILE A 1 212 ? 2.173 -0.101 4.902 1.00 90.50 212 ILE A C 1
ATOM 1675 O O . ILE A 1 212 ? 1.288 -0.579 5.617 1.00 90.50 212 ILE A O 1
ATOM 1679 N N . TYR A 1 213 ? 2.499 1.187 4.991 1.00 90.88 213 TYR A N 1
ATOM 1680 C CA . TYR A 1 213 ? 1.864 2.070 5.968 1.00 90.88 213 TYR A CA 1
ATOM 1681 C C . TYR A 1 213 ? 0.395 2.345 5.658 1.00 90.88 213 TYR A C 1
ATOM 1683 O O . TYR A 1 213 ? -0.402 2.437 6.594 1.00 90.88 213 TYR A O 1
ATOM 1691 N N . ARG A 1 214 ? 0.001 2.417 4.382 1.00 88.94 214 ARG A N 1
ATOM 1692 C CA . ARG A 1 214 ? -1.412 2.561 3.995 1.00 88.94 214 ARG A CA 1
ATOM 1693 C C . ARG A 1 214 ? -2.238 1.364 4.450 1.00 88.94 214 ARG A C 1
ATOM 1695 O O . ARG A 1 214 ? -3.263 1.558 5.106 1.00 88.94 214 ARG A O 1
ATOM 1702 N N . ILE A 1 215 ? -1.768 0.144 4.189 1.00 89.25 215 ILE A N 1
ATOM 1703 C CA . ILE A 1 215 ? -2.527 -1.052 4.566 1.00 89.25 215 ILE A CA 1
ATOM 1704 C C . ILE A 1 215 ? -2.556 -1.272 6.087 1.00 89.25 215 ILE A C 1
ATOM 1706 O O . ILE A 1 215 ? -3.603 -1.622 6.636 1.00 89.25 215 ILE A O 1
ATOM 1710 N N . LYS A 1 216 ? -1.463 -0.960 6.800 1.00 89.25 216 LYS A N 1
ATOM 1711 C CA . LYS A 1 216 ? -1.440 -0.977 8.274 1.00 89.25 216 LYS A CA 1
ATOM 1712 C C . LYS A 1 216 ? -2.376 0.072 8.869 1.00 89.25 216 LYS A C 1
ATOM 1714 O O . LYS A 1 216 ? -3.119 -0.232 9.800 1.00 89.25 216 LYS A O 1
ATOM 1719 N N . LYS A 1 217 ? -2.404 1.287 8.309 1.00 88.88 217 LYS A N 1
ATOM 1720 C CA . LYS A 1 217 ? -3.333 2.339 8.743 1.00 88.88 217 LYS A CA 1
ATOM 1721 C C . LYS A 1 217 ? -4.783 1.875 8.599 1.00 88.88 217 LYS A C 1
ATOM 1723 O O . LYS A 1 217 ? -5.558 2.028 9.538 1.00 88.88 217 LYS A O 1
ATOM 1728 N N . ARG A 1 218 ? -5.124 1.244 7.472 1.00 87.50 218 ARG A N 1
ATOM 1729 C CA . ARG A 1 218 ? -6.453 0.663 7.233 1.00 87.50 218 ARG A CA 1
ATOM 1730 C C . ARG A 1 218 ? -6.828 -0.373 8.296 1.00 87.50 218 ARG A C 1
ATOM 1732 O O . ARG A 1 218 ? -7.941 -0.332 8.815 1.00 87.50 218 ARG A O 1
ATOM 1739 N N . LYS A 1 219 ? -5.910 -1.281 8.645 1.00 87.88 219 LYS A N 1
ATOM 1740 C CA . LYS A 1 219 ? -6.145 -2.280 9.701 1.00 87.88 219 LYS A CA 1
ATOM 1741 C C . LYS A 1 219 ? -6.444 -1.615 11.046 1.00 87.88 219 LYS A C 1
ATOM 1743 O O . LYS A 1 219 ? -7.434 -1.956 11.687 1.00 87.88 219 LYS A O 1
ATOM 1748 N N . ILE A 1 220 ? -5.655 -0.609 11.420 1.00 90.06 220 ILE A N 1
ATOM 1749 C CA . ILE A 1 220 ? -5.882 0.165 12.647 1.00 90.06 220 ILE A CA 1
ATOM 1750 C C . ILE A 1 220 ? -7.246 0.867 12.614 1.00 90.06 220 ILE A C 1
ATOM 1752 O O . ILE A 1 220 ? -7.970 0.835 13.605 1.00 90.06 220 ILE A O 1
ATOM 1756 N N . GLU A 1 221 ? -7.640 1.465 11.488 1.00 89.81 221 GLU A N 1
ATOM 1757 C CA . GLU A 1 221 ? -8.955 2.107 11.345 1.00 89.81 221 GLU A CA 1
ATOM 1758 C C . GLU A 1 221 ? -10.115 1.110 11.513 1.00 89.81 221 GLU A C 1
ATOM 1760 O O . GLU A 1 221 ? -11.106 1.430 12.179 1.00 89.81 221 GLU A O 1
ATOM 1765 N N . ALA A 1 222 ? -9.983 -0.101 10.963 1.00 89.12 222 ALA A N 1
ATOM 1766 C CA . ALA A 1 222 ? -10.968 -1.169 11.120 1.00 89.12 222 ALA A CA 1
ATOM 1767 C C . ALA A 1 222 ? -11.066 -1.651 12.579 1.00 89.12 222 ALA A C 1
ATOM 1769 O O . ALA A 1 222 ? -12.167 -1.739 13.126 1.00 89.12 222 ALA A O 1
ATOM 1770 N N . GLU A 1 223 ? -9.932 -1.881 13.245 1.00 89.19 223 GLU A N 1
ATOM 1771 C CA . GLU A 1 223 ? -9.895 -2.257 14.666 1.00 89.19 223 GLU A CA 1
ATOM 1772 C C . GLU A 1 223 ? -10.471 -1.155 15.566 1.00 89.19 223 GLU A C 1
ATOM 1774 O O . GLU A 1 223 ? -11.231 -1.427 16.495 1.00 89.19 223 GLU A O 1
ATOM 1779 N N . MET A 1 224 ? -10.180 0.111 15.263 1.00 90.56 224 MET A N 1
ATOM 1780 C CA . MET A 1 224 ? -10.772 1.251 15.961 1.00 90.56 224 MET A CA 1
ATOM 1781 C C . MET A 1 224 ? -12.288 1.321 15.776 1.00 90.56 224 MET A C 1
ATOM 1783 O O . MET A 1 224 ? -12.993 1.713 16.709 1.00 90.56 224 MET A O 1
ATOM 1787 N N . HIS A 1 225 ? -12.801 0.990 14.587 1.00 91.50 225 HIS A N 1
ATOM 1788 C CA . HIS A 1 225 ? -14.241 0.914 14.356 1.00 91.50 225 HIS A CA 1
ATOM 1789 C C . HIS A 1 225 ? -14.871 -0.188 15.208 1.00 91.50 225 HIS A C 1
ATOM 1791 O O . HIS A 1 225 ? -15.870 0.068 15.874 1.00 91.50 225 HIS A O 1
ATOM 1797 N N . HIS A 1 226 ? -14.249 -1.366 15.249 1.00 91.38 226 HIS A N 1
ATOM 1798 C CA . HIS A 1 226 ? -14.717 -2.484 16.060 1.00 91.38 226 HIS A CA 1
ATOM 1799 C C . HIS A 1 226 ? -14.773 -2.128 17.554 1.00 91.38 226 HIS A C 1
ATOM 1801 O O . HIS A 1 226 ? -15.834 -2.234 18.162 1.00 91.38 226 HIS A O 1
ATOM 1807 N N . ILE A 1 227 ? -13.700 -1.555 18.111 1.00 91.25 227 ILE A N 1
ATOM 1808 C CA . ILE A 1 227 ? -13.669 -1.124 19.522 1.00 91.25 227 ILE A CA 1
ATOM 1809 C C . ILE A 1 227 ? -14.728 -0.049 19.803 1.00 91.25 227 ILE A C 1
ATOM 1811 O O . ILE A 1 227 ? -15.346 -0.038 20.864 1.00 91.25 227 ILE A O 1
ATOM 1815 N N . ARG A 1 228 ? -14.993 0.861 18.855 1.00 89.62 228 ARG A N 1
ATOM 1816 C CA . ARG A 1 228 ? -16.092 1.834 19.000 1.00 89.62 228 ARG A CA 1
ATOM 1817 C C . ARG A 1 228 ? -17.466 1.181 19.038 1.00 89.62 228 ARG A C 1
ATOM 1819 O O . ARG A 1 228 ? -18.366 1.764 19.635 1.00 89.62 228 ARG A O 1
ATOM 1826 N N . GLU A 1 229 ? -17.663 0.053 18.370 1.00 92.06 229 GLU A N 1
ATOM 1827 C CA . GLU A 1 229 ? -18.920 -0.690 18.448 1.00 92.06 229 GLU A CA 1
ATOM 1828 C C . GLU A 1 229 ? -19.029 -1.479 19.748 1.00 92.06 229 GLU A C 1
ATOM 1830 O O . GLU A 1 229 ? -20.089 -1.440 20.372 1.00 92.06 229 GLU A O 1
ATOM 1835 N N . GLU A 1 230 ? -17.941 -2.094 20.209 1.00 91.00 230 GLU A N 1
ATOM 1836 C CA . GLU A 1 230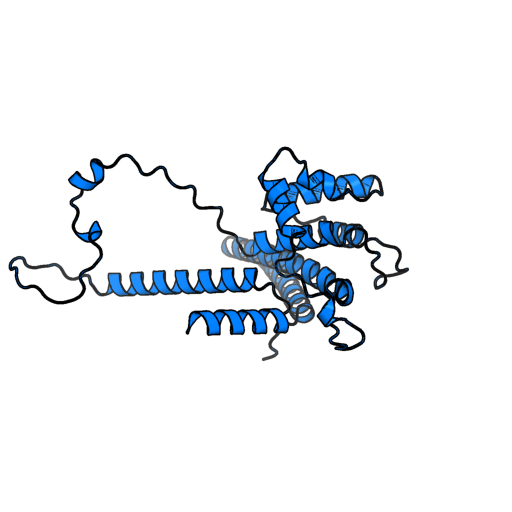 ? -17.876 -2.764 21.515 1.00 91.00 230 GLU A CA 1
ATOM 1837 C C . GLU A 1 230 ? -18.198 -1.781 22.652 1.00 91.00 230 GLU A C 1
ATOM 1839 O O . GLU A 1 230 ? -19.094 -2.033 23.456 1.00 91.00 230 GLU A O 1
ATOM 1844 N N . MET A 1 231 ? -17.592 -0.586 22.639 1.00 88.69 231 MET A N 1
ATOM 1845 C CA . MET A 1 231 ? -17.854 0.471 23.629 1.00 88.69 231 MET A CA 1
ATOM 1846 C C . MET A 1 231 ? -19.319 0.943 23.684 1.00 88.69 231 MET A C 1
ATOM 1848 O O . MET A 1 231 ? -19.720 1.530 24.684 1.00 88.69 231 MET A O 1
ATOM 1852 N N . LYS A 1 232 ? -20.128 0.742 22.631 1.00 89.75 232 LYS A N 1
ATOM 1853 C CA . LYS A 1 232 ? -21.560 1.113 22.649 1.00 89.75 232 LYS A CA 1
ATOM 1854 C C . LYS A 1 232 ? -22.427 0.104 23.399 1.00 89.75 232 LYS A C 1
ATOM 1856 O O . LYS A 1 232 ? -23.510 0.472 23.846 1.00 89.75 232 LYS A O 1
ATOM 1861 N N . HIS A 1 233 ? -21.994 -1.152 23.453 1.00 87.94 233 HIS A N 1
ATOM 1862 C CA . HIS A 1 233 ? -22.781 -2.263 23.990 1.00 87.94 233 HIS A CA 1
ATOM 1863 C C . HIS A 1 233 ? -22.274 -2.729 25.358 1.00 87.94 233 HIS A C 1
ATOM 1865 O O . HIS A 1 233 ? -23.014 -3.396 26.079 1.00 87.94 233 HIS A O 1
ATOM 1871 N N . GLU A 1 234 ? -21.042 -2.366 25.719 1.00 84.00 234 GLU A N 1
ATOM 1872 C CA . GLU A 1 234 ? -20.431 -2.720 26.995 1.00 84.00 234 GLU A CA 1
ATOM 1873 C C . GLU A 1 234 ? -21.091 -1.983 28.171 1.00 84.00 234 GLU A C 1
ATOM 1875 O O . GLU A 1 234 ? -21.327 -0.773 28.112 1.00 84.00 234 GLU A O 1
ATOM 1880 N N . GLN A 1 235 ? -21.386 -2.717 29.248 1.00 81.38 235 GLN A N 1
ATOM 1881 C CA . GLN A 1 235 ? -22.007 -2.164 30.463 1.00 81.38 235 GLN A CA 1
ATOM 1882 C C . GLN A 1 235 ? -21.096 -2.233 31.693 1.00 81.38 235 GLN A C 1
ATOM 1884 O O . GLN A 1 235 ? -21.366 -1.551 32.683 1.00 81.38 235 GLN A O 1
ATOM 1889 N N . ASP A 1 236 ? -20.018 -3.021 31.641 1.00 91.38 236 ASP A N 1
ATOM 1890 C CA . ASP A 1 236 ? -19.037 -3.091 32.722 1.00 91.38 236 ASP A CA 1
ATOM 1891 C C . ASP A 1 236 ? -18.024 -1.937 32.639 1.00 91.38 236 ASP A C 1
ATOM 1893 O O . ASP A 1 236 ? -17.357 -1.730 31.623 1.00 91.38 236 ASP A O 1
ATOM 1897 N N . VAL A 1 237 ? -17.882 -1.201 33.743 1.00 86.06 237 VAL A N 1
ATOM 1898 C CA . VAL A 1 237 ? -16.992 -0.039 33.869 1.00 86.06 237 VAL A CA 1
ATOM 1899 C C . VAL A 1 237 ? -15.523 -0.447 33.721 1.00 86.06 237 VAL A C 1
ATOM 1901 O O . VAL A 1 237 ? -14.760 0.273 33.078 1.00 86.06 237 VAL A O 1
ATOM 1904 N N . ALA A 1 238 ? -15.127 -1.611 34.248 1.00 87.50 238 ALA A N 1
ATOM 1905 C CA . ALA A 1 238 ? -13.740 -2.074 34.171 1.00 87.50 238 ALA A CA 1
ATOM 1906 C C . ALA A 1 238 ? -13.335 -2.433 32.729 1.00 87.50 238 ALA A C 1
ATOM 1908 O O . ALA A 1 238 ? -12.268 -2.031 32.261 1.00 87.50 238 ALA A O 1
ATOM 1909 N N . ASN A 1 239 ? -14.206 -3.127 31.989 1.00 89.19 239 ASN A N 1
ATOM 1910 C CA . ASN A 1 239 ? -13.974 -3.415 30.570 1.00 89.19 239 ASN A CA 1
ATOM 1911 C C . ASN A 1 239 ? -13.971 -2.140 29.720 1.00 89.19 239 ASN A C 1
ATOM 1913 O O . ASN A 1 239 ? -13.146 -2.008 28.813 1.00 89.19 239 ASN A O 1
ATOM 1917 N N . LEU A 1 240 ? -14.842 -1.178 30.034 1.00 89.19 240 LEU A N 1
ATOM 1918 C CA . LEU A 1 240 ? -14.914 0.098 29.326 1.00 89.19 240 LEU A CA 1
ATOM 1919 C C . LEU A 1 240 ? -13.597 0.887 29.453 1.00 89.19 240 LEU A C 1
ATOM 1921 O O . LEU A 1 240 ? -13.097 1.406 28.453 1.00 89.19 240 LEU A O 1
ATOM 1925 N N . GLU A 1 241 ? -12.976 0.914 30.636 1.00 89.69 241 GLU A N 1
ATOM 1926 C CA . GLU A 1 241 ? -11.653 1.530 30.830 1.00 89.69 241 GLU A CA 1
ATOM 1927 C C . GLU A 1 241 ? -10.562 0.867 29.971 1.00 89.69 241 GLU A C 1
ATOM 1929 O O . GLU A 1 241 ? -9.772 1.562 29.319 1.00 89.69 241 GLU A O 1
ATOM 1934 N N . VAL A 1 242 ? -10.549 -0.469 29.897 1.00 91.94 242 VAL A N 1
ATOM 1935 C CA . VAL A 1 242 ? -9.601 -1.224 29.057 1.00 91.94 242 VAL A CA 1
ATOM 1936 C C . VAL A 1 242 ? -9.808 -0.916 27.569 1.00 91.94 242 VAL A C 1
ATOM 1938 O O . VAL A 1 242 ? -8.839 -0.661 26.844 1.00 91.94 242 VAL A O 1
ATOM 1941 N N . LEU A 1 243 ? -11.062 -0.886 27.109 1.00 89.75 243 LEU A N 1
ATOM 1942 C CA . LEU A 1 243 ? -11.436 -0.553 25.730 1.00 89.75 243 LEU A CA 1
ATOM 1943 C C . LEU A 1 243 ? -11.005 0.873 25.354 1.00 89.75 243 LEU A C 1
ATOM 1945 O O . LEU A 1 243 ? -10.420 1.078 24.285 1.00 89.75 243 LEU A O 1
ATOM 1949 N N . ILE A 1 244 ? -11.218 1.850 26.244 1.00 91.38 244 ILE A N 1
ATOM 1950 C CA . ILE A 1 244 ? -10.763 3.235 26.044 1.00 91.38 244 ILE A CA 1
ATOM 1951 C C . ILE A 1 244 ? -9.241 3.289 25.912 1.00 91.38 244 ILE A C 1
ATOM 1953 O O . ILE A 1 244 ? -8.732 3.937 24.992 1.00 91.38 244 ILE A O 1
ATOM 1957 N N . PHE A 1 245 ? -8.504 2.613 26.796 1.00 92.69 245 PHE A N 1
ATOM 1958 C CA . PHE A 1 245 ? -7.042 2.608 26.747 1.00 92.69 245 PHE A CA 1
ATOM 1959 C C . PHE A 1 245 ? -6.522 2.000 25.436 1.00 92.69 245 PHE A C 1
ATOM 1961 O O . PHE A 1 245 ? -5.661 2.588 24.770 1.00 92.69 245 PHE A O 1
ATOM 1968 N N . LYS A 1 246 ? -7.096 0.868 25.007 1.00 91.94 246 LYS A N 1
ATOM 1969 C CA . LYS A 1 246 ? -6.773 0.233 23.720 1.00 91.94 246 LYS A CA 1
ATOM 1970 C C . LYS A 1 246 ? -7.056 1.177 22.548 1.00 91.94 246 LYS A C 1
ATOM 1972 O O . LYS A 1 246 ? -6.206 1.349 21.673 1.00 91.94 246 LYS A O 1
ATOM 1977 N N . TYR A 1 247 ? -8.209 1.844 22.554 1.00 93.75 247 TYR A N 1
ATOM 1978 C CA . TYR A 1 247 ? -8.580 2.815 21.525 1.00 93.75 247 TYR A CA 1
ATOM 1979 C C . TYR A 1 247 ? -7.616 4.013 21.470 1.00 93.75 247 TYR A C 1
ATOM 1981 O O . TYR A 1 247 ? -7.226 4.437 20.380 1.00 93.75 247 TYR A O 1
ATOM 1989 N N . GLN A 1 248 ? -7.191 4.547 22.620 1.00 92.94 248 GLN A N 1
ATOM 1990 C CA . GLN A 1 248 ? -6.204 5.633 22.683 1.00 92.94 248 GLN A CA 1
ATOM 1991 C C . GLN A 1 248 ? -4.858 5.210 22.086 1.00 92.94 248 GLN A C 1
ATOM 1993 O O . GLN A 1 248 ? -4.296 5.948 21.276 1.00 92.94 248 GLN A O 1
ATOM 1998 N N . LYS A 1 249 ? -4.376 4.002 22.404 1.00 93.38 249 LYS A N 1
ATOM 1999 C CA . LYS A 1 249 ? -3.131 3.460 21.836 1.00 93.38 249 LYS A CA 1
ATOM 2000 C C . LYS A 1 249 ? -3.201 3.297 20.320 1.00 93.38 249 LYS A C 1
ATOM 2002 O O . LYS A 1 249 ? -2.279 3.708 19.616 1.00 93.38 249 LYS A O 1
ATOM 2007 N N . LEU A 1 250 ? -4.313 2.776 19.804 1.00 91.88 250 LEU A N 1
ATOM 2008 C CA . LEU A 1 250 ? -4.534 2.681 18.358 1.00 91.88 250 LEU A CA 1
ATOM 2009 C C . LEU A 1 250 ? -4.615 4.062 17.697 1.00 91.88 250 LEU A C 1
ATOM 2011 O O . LEU A 1 250 ? -4.076 4.256 16.610 1.00 91.88 250 LEU A O 1
ATOM 2015 N N . LYS A 1 251 ? -5.217 5.052 18.367 1.00 92.00 251 LYS A N 1
ATOM 2016 C CA . LYS A 1 251 ? -5.279 6.431 17.866 1.00 92.00 251 LYS A CA 1
ATOM 2017 C C . LYS A 1 251 ? -3.900 7.094 17.801 1.00 92.00 251 LYS A C 1
ATOM 2019 O O . LYS A 1 251 ? -3.616 7.818 16.846 1.00 92.00 251 LYS A O 1
ATOM 2024 N N . GLU A 1 252 ? -3.040 6.853 18.790 1.00 91.56 252 GLU A N 1
ATOM 2025 C CA . GLU A 1 252 ? -1.642 7.301 18.770 1.00 91.56 252 GLU A CA 1
ATOM 2026 C C . GLU A 1 252 ? -0.890 6.694 17.578 1.00 91.56 252 GLU A C 1
ATOM 2028 O O . GLU A 1 252 ? -0.229 7.426 16.837 1.00 91.56 252 GLU A O 1
ATOM 2033 N N . ALA A 1 253 ? -1.046 5.386 17.353 1.00 90.06 253 ALA A N 1
ATOM 2034 C CA . ALA A 1 253 ? -0.438 4.685 16.224 1.00 90.06 253 ALA A CA 1
ATOM 2035 C C . ALA A 1 253 ? -0.952 5.199 14.865 1.00 90.06 253 ALA A C 1
ATOM 2037 O O . ALA A 1 253 ? -0.151 5.466 13.970 1.00 90.06 253 ALA A O 1
ATOM 2038 N N . GLU A 1 254 ? -2.262 5.425 14.720 1.00 90.19 254 GLU A N 1
ATOM 2039 C CA . GLU A 1 254 ? -2.862 5.999 13.506 1.00 90.19 254 GLU A CA 1
ATOM 2040 C C . GLU A 1 254 ? -2.292 7.387 13.187 1.00 90.19 254 GLU A C 1
ATOM 2042 O O . GLU A 1 254 ? -1.966 7.675 12.033 1.00 90.19 254 GLU A O 1
ATOM 2047 N N . ARG A 1 255 ? -2.089 8.226 14.211 1.00 88.50 255 ARG A N 1
ATOM 2048 C CA . ARG A 1 255 ? -1.459 9.544 14.049 1.00 88.50 255 ARG A CA 1
ATOM 2049 C C . ARG A 1 255 ? -0.007 9.432 13.582 1.00 88.50 255 ARG A C 1
ATOM 2051 O O . ARG A 1 255 ? 0.407 10.202 12.717 1.00 88.50 255 ARG A O 1
ATOM 2058 N N . LEU A 1 256 ? 0.763 8.497 14.144 1.00 87.75 256 LEU A N 1
ATOM 2059 C CA . LEU A 1 256 ? 2.153 8.264 13.738 1.00 87.75 256 LEU A CA 1
ATOM 2060 C C . LEU A 1 256 ? 2.233 7.798 12.278 1.00 87.75 256 LEU A C 1
ATOM 2062 O O . LEU A 1 256 ? 2.987 8.381 11.500 1.00 87.75 256 LEU A O 1
ATOM 2066 N N . LEU A 1 257 ? 1.400 6.830 11.879 1.00 86.31 257 LEU A N 1
ATOM 2067 C CA . LEU A 1 257 ? 1.305 6.380 10.484 1.00 86.31 257 LEU A CA 1
ATOM 2068 C C . LEU A 1 257 ? 0.884 7.512 9.539 1.00 86.31 257 LEU A C 1
ATOM 2070 O O . LEU A 1 257 ? 1.440 7.641 8.451 1.00 86.31 257 LEU A O 1
ATOM 2074 N N . GLY A 1 258 ? -0.053 8.368 9.958 1.00 82.62 258 GLY A N 1
ATOM 2075 C CA . GLY A 1 258 ? -0.436 9.566 9.208 1.00 82.62 258 GLY A CA 1
ATOM 2076 C C . GLY A 1 258 ? 0.737 10.520 8.960 1.00 82.62 258 GLY A C 1
ATOM 2077 O O . GLY A 1 258 ? 0.850 11.061 7.860 1.00 82.62 258 GLY A O 1
ATOM 2078 N N . GLY A 1 259 ? 1.634 10.663 9.943 1.00 83.56 259 GLY A N 1
ATOM 2079 C CA . GLY A 1 259 ? 2.868 11.441 9.823 1.00 83.56 259 GLY A CA 1
ATOM 2080 C C . GLY A 1 259 ? 3.839 10.863 8.798 1.00 83.56 259 GLY A C 1
ATOM 2081 O O . GLY A 1 259 ? 4.318 11.598 7.940 1.00 83.56 259 GLY A O 1
ATOM 2082 N N . PHE A 1 260 ? 4.074 9.549 8.833 1.00 82.69 260 PHE A N 1
ATOM 2083 C CA . PHE A 1 260 ? 4.945 8.882 7.858 1.00 82.69 260 PHE A CA 1
ATOM 2084 C C . PHE A 1 260 ? 4.397 8.916 6.427 1.00 82.69 260 PHE A C 1
ATOM 2086 O O . PHE A 1 260 ? 5.172 8.921 5.478 1.00 82.69 260 PHE A O 1
ATOM 2093 N N . LEU A 1 261 ? 3.074 8.969 6.271 1.00 81.50 261 LEU A N 1
ATOM 2094 C CA . LEU A 1 261 ? 2.401 9.094 4.977 1.00 81.50 261 LEU A CA 1
ATOM 2095 C C . LEU A 1 261 ? 2.309 10.545 4.468 1.00 81.50 261 LEU A C 1
ATOM 2097 O O . LEU A 1 261 ? 1.698 10.770 3.430 1.00 81.50 261 LEU A O 1
ATOM 2101 N N . GLY A 1 262 ? 2.834 11.532 5.206 1.00 70.56 262 GLY A N 1
ATOM 2102 C CA . GLY A 1 262 ? 2.764 12.948 4.820 1.00 70.56 262 GLY A CA 1
ATOM 2103 C C . GLY A 1 262 ? 1.361 13.569 4.898 1.00 70.56 262 GLY A C 1
ATOM 2104 O O . GLY A 1 262 ? 1.156 14.692 4.447 1.00 70.56 262 GLY A O 1
ATOM 2105 N N . ASN A 1 263 ? 0.387 12.875 5.499 1.00 64.12 263 ASN A N 1
ATOM 2106 C CA . ASN A 1 263 ? -1.023 13.287 5.540 1.00 64.12 263 ASN A CA 1
ATOM 2107 C C . ASN A 1 263 ? -1.365 14.229 6.708 1.00 64.12 263 ASN A C 1
ATOM 2109 O O . ASN A 1 263 ? -2.502 14.695 6.826 1.00 64.12 263 ASN A O 1
ATOM 2113 N N . THR A 1 264 ? -0.421 14.493 7.610 1.00 46.44 264 THR A N 1
ATOM 2114 C CA . THR A 1 264 ? -0.683 15.299 8.805 1.00 46.44 264 THR A CA 1
ATOM 2115 C C . THR A 1 264 ? -0.568 16.785 8.480 1.00 46.44 264 THR A C 1
ATOM 2117 O O . THR A 1 264 ? 0.510 17.369 8.551 1.00 46.44 264 THR A O 1
ATOM 2120 N N . ILE A 1 265 ? -1.702 17.423 8.178 1.00 44.06 265 ILE A N 1
ATOM 2121 C CA . ILE A 1 265 ? -1.827 18.878 8.308 1.00 44.06 265 ILE A CA 1
ATOM 2122 C C . ILE A 1 265 ? -1.690 19.178 9.801 1.00 44.06 265 ILE A C 1
ATOM 2124 O O . ILE A 1 265 ? -2.609 18.928 10.585 1.00 44.06 265 ILE A O 1
ATOM 2128 N N . VAL A 1 266 ? -0.516 19.667 10.193 1.00 36.97 266 VAL A N 1
ATOM 2129 C CA . VAL A 1 266 ? -0.304 20.295 11.497 1.00 36.97 266 VAL A CA 1
ATOM 2130 C C . VAL A 1 266 ? -1.272 21.478 11.557 1.00 36.97 266 VAL A C 1
ATOM 2132 O O . VAL A 1 266 ? -1.156 22.408 10.761 1.00 36.97 266 VAL A O 1
ATOM 2135 N N . LYS A 1 267 ? -2.287 21.385 12.418 1.00 30.83 267 LYS A N 1
ATOM 2136 C CA . LYS A 1 267 ? -3.114 22.534 12.794 1.00 30.83 267 LYS A CA 1
ATOM 2137 C C . LYS A 1 267 ? -2.432 23.300 13.911 1.00 30.83 267 LYS A C 1
ATOM 2139 O O . LYS A 1 267 ? -1.899 22.620 14.817 1.00 30.83 267 LYS A O 1
#

Radius of gyration: 25.76 Å; chains: 1; bounding box: 79×48×62 Å

Secondary structure (DSSP, 8-state):
-HHHHHHHHHHHHHHHHT--HHHHHHHHHHHHHHHHHHHHHHHHHT--------------S-PPPGGGG--HHHHTTSPP-----------HHHHHHHHHHHHHHHHTTSB-TTSTTS--BHHHHHHHHTTT---SSHHHHHHHHHHHHHHHTT----THHHHT-SSHHHHHHHHHHH--S-PPPGGGGSTTT--PPPPGGGGHHHHHHHHHHHHHHHHHHHHHHHHHHHHHH---HHHHHHHHHHHHHHHHHHHHHHHHTT-----